Protein 5MKU (pdb70)

Radius of gyration: 16.94 Å; Cα contacts (8 Å, |Δi|>4): 276; chains: 2; bounding box: 38×42×40 Å

Organism: Homo sapiens (NCBI:txid9606)

Nearest PDB structures (foldseek):
  5mku-assembly1_A-2  TM=1.005E+00  e=7.231E-34  Homo sapiens
  6lb5-assembly1_A  TM=9.871E-01  e=5.204E-31  Homo sapiens
  5mj5-assembly1_A-2  TM=9.889E-01  e=7.590E-31  Homo sapiens
  5lyq-assembly1_A  TM=9.843E-01  e=4.672E-31  Homo sapiens
  6a60-assembly1_D  TM=9.874E-01  e=1.450E-30  Homo sapiens

InterPro domains:
  IPR000003 Retinoid X receptor/HNF4 [PR00545] (203-216)
  IPR000003 Retinoid X receptor/HNF4 [PR00545] (322-347)
  IPR000003 Retinoid X receptor/HNF4 [PR00545] (348-366)
  IPR000003 Retinoid X receptor/HNF4 [PR00545] (389-408)
  IPR000536 Nuclear hormone receptor, ligand-binding domain [PF00104] (265-441)
  IPR000536 Nuclear hormone receptor, ligand-binding domain [PS51843] (227-458)
  IPR000536 Nuclear hormone receptor, ligand-binding domain [SM00430] (270-429)
  IPR001628 Zinc finger, nuclear hormone receptor-type [PF00105] (134-202)
  IPR001628 Zinc finger, nuclear hormone receptor-type [PR00047] (135-151)
  IPR001628 Zinc finger, nuclear hormone receptor-type [PR00047] (151-166)
  IPR001628 Zinc finger, nuclear hormone receptor-type [PR00047] (184-192)
  IPR001628 Zinc finger, nuclear hormone receptor-type [PR00047] (192-200)
  IPR001628 Zinc finger, nuclear hormone receptor-type [PS00031] (135-161)
  IPR001628 Zinc finger, nuclear hormone receptor-type [PS51030] (132-207)
  IPR001628 Zinc finger, nuclear hormone receptor-type [SM00399] (132-203)
  IPR001723 Nuclear hormone receptor [PR00398] (196-206)
  IPR001723 Nuclear hormone receptor [PR00398] (271-292)
  IPR001723 Nuclear hormone receptor [PR00398] (292-308)
  IPR001723 Nuclear hormone receptor [PR00398] (360-375)
  IPR001723 Nuclear hormone receptor [PR00398] (417-434)

GO terms:
  GO:0004879 nuclear receptor activity (F, IDA)
  GO:0000785 chromatin (C, IDA)
  GO:0048384 retinoic acid receptor signaling pathway (P, IDA)
  GO:0045944 positive regulation of transcription by RNA polymerase II (P, IDA)
  GO:0044323 retinoic acid-responsive element binding (F, IDA)
  GO:1990837 sequence-specific double-stranded DNA binding (F, IDA)
  GO:0000977 RNA polymerase II transcription regulatory region sequence-specific DNA binding (F, IDA)
  GO:0000978 RNA polymerase II cis-regulatory region sequence-specific DNA binding (F, IDA)
  GO:0003700 DNA-binding transcription factor activity (F, IDA)
  GO:0042802 identical protein binding (F, IPI)
  GO:0005634 nucleus (C, IDA)
  GO:0005634 nucleus (C, EXP)
  GO:0005515 protein binding (F, IPI)
  GO:0019899 enzyme binding (F, IPI)
  GO:0004879 nuclear receptor activity (F, TAS)
  GO:0043565 sequence-specific DNA binding (F, IDA)
  GO:0000978 RNA polymerase II cis-regulatory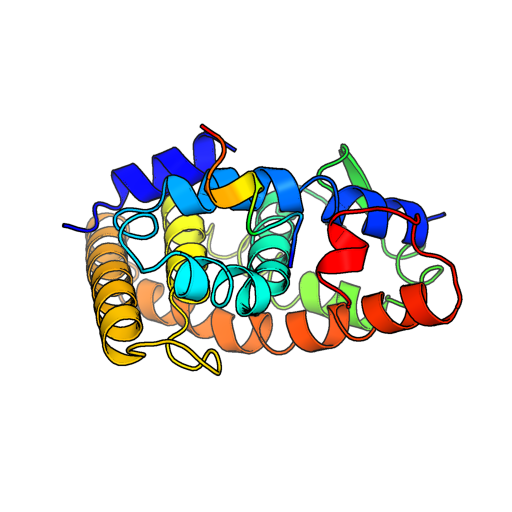 region sequence-specific DNA binding (F, TAS)
  GO:0003712 transcription coregulator activity (F, TAS)
  GO:0005654 nucleoplasm (C, TAS)
  GO:0005829 cytosol (C, TAS)

Secondary structure (DSSP, 8-state):
---HHHHHHHHHH--HHHHHHHHHHHHHHHHHHHHHTSTTGGGS-HHHHHHHHHHHHHHHHHHHHHHHGGGSSSSEE-TTS-EE-HHHHHHTT-HHHHHHIIIIIIHHHHHHT--HHHHHHHHHHHHS-TT-TT-S-HHHHHHHHHHHHHHHHHHHHHH-TT-TTHHHHHHTTHHHHHHHHHHHHHHHHHHHHHT-SPSSSHHHHHT-/-HHHHHHTT--

Foldseek 3Di:
DQALVLLLVLLVVFLVVQVVQVLLLVVLVSVLSSQVSGPCLVVFDPVQLVLLCLQQVLLLVLLVQLCVCLPPDQWTQGPVRDIGHQVSCVSLVNNVLSVLSVPLHNVVCNVVVPDSSLSSLVSLLSSLQLVRPPGPDSVVSVVVSVVSLVNVLVVCCVPPVVCNCVSVVSVVSVVSSVVSSVVVLVSVLVCVVVVVRDPPTPVVVSND/DPPVVVVVVPD

Sequence (219 aa):
DMPVERILEAELAVDPVTNICQAADKKQLFTLVEWAKRIPHFSSELPLDDQVIILLRAGWNELLIASSFSHRSIAVKDDGILLATGLHVHRNSSAHHSSAGVGAIFDRVLTTELVSSKMRRDMQMDKTELGCLRAIVLFNPDSKGLSNPAEVEALREKVYASLEAYCKHKYPEQPGRFAKLLLRLPALRSSSIGLKCLEEHLFFFKLIGDTPIDTFLMEMLLEHKILHHRLLQDS

Solvent-accessible surface area: 10554 Å² total; per-residue (Å²): 120,4,53,19,110,102,0,51,80,1,23,107,53,69,113,24,10,46,40,35,1,94,5,16,25,104,28,0,88,38,3,2,78,0,0,47,113,1,20,62,0,61,135,17,72,49,96,5,10,11,41,1,0,60,55,3,8,17,23,0,16,2,4,18,40,0,25,77,0,38,101,26,168,75,0,12,46,13,28,65,42,88,91,6,78,101,131,34,0,101,93,9,53,12,6,84,11,4,52,79,2,14,73,45,3,4,24,88,7,100,98,23,124,7,25,108,8,0,8,0,0,8,8,0,5,11,0,0,17,22,95,8,186,67,14,83,70,65,70,95,1,55,44,16,50,75,80,0,78,58,28,0,59,65,45,2,96,159,104,29,90,126,66,99,46,8,28,49,126,0,49,114,69,35,84,12,7,114,42,0,3,103,85,20,47,96,40,10,89,107,7,65,144,88,57,69,10,43,132,131,25,1,2,27,22,12,3,126,112,158,40,0,68,132,38,16,113,80,155

CATH classification: 1.10.565.10

B-factor: mean 17.53, std 11.07, range [4.75, 66.26]

Structure (mmCIF, N/CA/C/O backbone):
data_5MKU
#
_entry.id   5MKU
#
_cell.length_a   77.650
_cell.length_b   77.650
_cell.length_c   81.241
_cell.angle_alpha   90.000
_cell.angle_beta   90.000
_cell.angle_gamma   120.000
#
_symmetry.space_group_name_H-M   'P 32 2 1'
#
loop_
_entity.id
_entity.type
_entity.pdbx_description
1 polymer 'Retinoic acid receptor RXR-alpha'
2 polymer HIS-LYS-ILE-LEU-HIS-ARG-LEU-LEU-GLN-ASP-SER
3 non-polymer '(~{E})-3-[4-oxidanyl-3-(3-propan-2-ylphenyl)phenyl]prop-2-enoic acid'
4 water water
#
loop_
_atom_site.group_PDB
_atom_site.id
_atom_site.type_symbol
_atom_site.label_atom_id
_atom_site.label_alt_id
_atom_site.label_comp_id
_atom_site.label_asym_id
_atom_site.label_entity_id
_atom_site.label_seq_id
_atom_site.pdbx_PDB_ins_code
_atom_site.Cartn_x
_atom_site.Cartn_y
_atom_site.Cartn_z
_atom_site.occupancy
_atom_site.B_iso_or_equiv
_atom_site.auth_seq_id
_atom_site.auth_comp_id
_atom_site.auth_asym_id
_atom_site.auth_atom_id
_atom_site.pdbx_PDB_model_num
ATOM 1 N N . ASP A 1 1 ? 10.649 4.759 1.505 1.00 29.06 229 ASP A N 1
ATOM 2 C CA . ASP A 1 1 ? 10.493 3.366 2.035 1.00 29.93 229 ASP A CA 1
ATOM 3 C C . ASP A 1 1 ? 11.363 2.276 1.341 1.00 22.64 229 ASP A C 1
ATOM 4 O O . ASP A 1 1 ? 12.056 1.449 1.959 1.00 23.13 229 ASP A O 1
ATOM 9 N N . MET A 1 2 ? 11.312 2.288 0.033 1.00 16.21 230 MET A N 1
ATOM 10 C CA . MET A 1 2 ? 12.162 1.434 -0.794 1.00 13.45 230 MET A CA 1
ATOM 11 C C . MET A 1 2 ? 12.534 2.283 -1.996 1.00 13.12 230 MET A C 1
ATOM 12 O O . MET A 1 2 ? 11.991 2.111 -3.099 1.00 15.06 230 MET A O 1
ATOM 17 N N . PRO A 1 3 ? 13.407 3.276 -1.800 1.00 12.88 231 PRO A N 1
ATOM 18 C CA . PRO A 1 3 ? 13.688 4.244 -2.872 1.00 14.97 231 PRO A CA 1
ATOM 19 C C . PRO A 1 3 ? 14.578 3.644 -3.945 1.00 14.20 231 PRO A C 1
ATOM 20 O O . PRO A 1 3 ? 15.625 3.054 -3.653 1.00 13.44 231 PRO A O 1
ATOM 24 N N . VAL A 1 4 ? 14.189 3.862 -5.209 1.00 14.48 232 VAL A N 1
ATOM 25 C CA . VAL A 1 4 ? 14.960 3.272 -6.286 1.00 14.57 232 VAL A CA 1
ATOM 26 C C . VAL A 1 4 ? 16.320 3.908 -6.363 1.00 15.68 232 VAL A C 1
ATOM 27 O O . VAL A 1 4 ? 17.262 3.265 -6.857 1.00 16.91 232 VAL A O 1
ATOM 31 N N . GLU A 1 5 ? 16.465 5.146 -5.863 1.00 15.96 233 GLU A N 1
ATOM 32 C CA . GLU A 1 5 ? 17.783 5.765 -5.882 1.00 18.41 233 GLU A CA 1
ATOM 33 C C . GLU A 1 5 ? 18.770 4.964 -5.049 1.00 17.43 233 GLU A C 1
ATOM 34 O O . GLU A 1 5 ? 19.969 4.916 -5.365 1.00 17.15 233 GLU A O 1
ATOM 40 N N . ARG A 1 6 ? 18.293 4.388 -3.935 1.00 13.19 234 ARG A N 1
ATOM 41 C CA . ARG A 1 6 ? 19.177 3.603 -3.075 1.00 16.80 234 ARG A CA 1
ATOM 42 C C . ARG A 1 6 ? 19.559 2.286 -3.754 1.00 15.06 234 ARG A C 1
ATOM 43 O O . ARG A 1 6 ? 20.699 1.810 -3.627 1.00 12.88 234 ARG A O 1
ATOM 51 N N . ILE A 1 7 ? 18.629 1.725 -4.525 1.00 13.00 235 ILE A N 1
ATOM 52 C CA . ILE A 1 7 ? 18.895 0.482 -5.242 1.00 12.77 235 ILE A CA 1
ATOM 53 C C . ILE A 1 7 ? 19.871 0.746 -6.379 1.00 13.66 235 ILE A C 1
ATOM 54 O O . ILE A 1 7 ? 20.812 -0.039 -6.612 1.00 12.84 235 ILE A O 1
ATOM 59 N N . LEU A 1 8 ? 19.696 1.881 -7.065 1.00 12.72 236 LEU A N 1
ATOM 60 C CA . LEU A 1 8 ? 20.68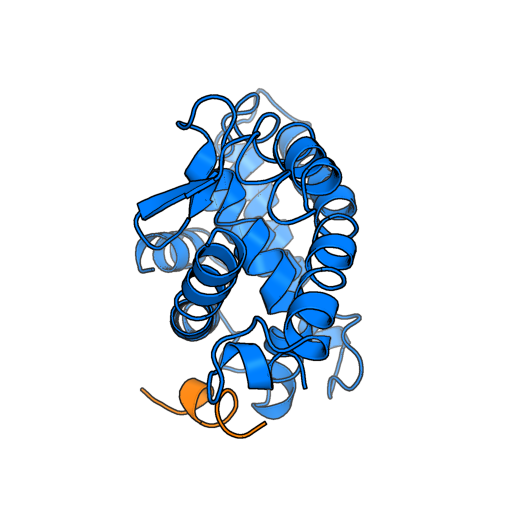9 2.289 -8.056 1.00 13.55 236 LEU A CA 1
ATOM 61 C C . LEU A 1 8 ? 22.053 2.487 -7.398 1.00 14.48 236 LEU A C 1
ATOM 62 O O . LEU A 1 8 ? 23.061 1.985 -7.890 1.00 16.90 236 LEU A O 1
ATOM 67 N N . GLU A 1 9 ? 22.111 3.182 -6.260 1.00 14.29 237 GLU A N 1
ATOM 68 C CA . GLU A 1 9 ? 23.426 3.387 -5.624 1.00 17.68 237 GLU A CA 1
ATOM 69 C C . GLU A 1 9 ? 24.111 2.059 -5.334 1.00 15.92 237 GLU A C 1
ATOM 70 O O . GLU A 1 9 ? 25.355 1.954 -5.412 1.00 17.10 237 GLU A O 1
ATOM 76 N N . ALA A 1 10 ? 23.315 1.052 -4.925 1.00 14.91 238 ALA A N 1
ATOM 77 C CA . ALA A 1 10 ? 23.858 -0.255 -4.611 1.00 15.49 238 ALA A CA 1
ATOM 78 C C . ALA A 1 10 ? 24.471 -0.879 -5.856 1.00 15.10 238 ALA A C 1
ATOM 79 O O . ALA A 1 10 ? 25.599 -1.403 -5.816 1.00 16.53 238 ALA A O 1
ATOM 81 N N . GLU A 1 11 ? 23.768 -0.777 -6.989 1.00 12.75 239 GLU A N 1
ATOM 82 C CA . GLU A 1 11 ? 24.349 -1.234 -8.253 1.00 16.23 239 GLU A CA 1
ATOM 83 C C . GLU A 1 11 ? 25.650 -0.507 -8.555 1.00 19.71 239 GLU A C 1
ATO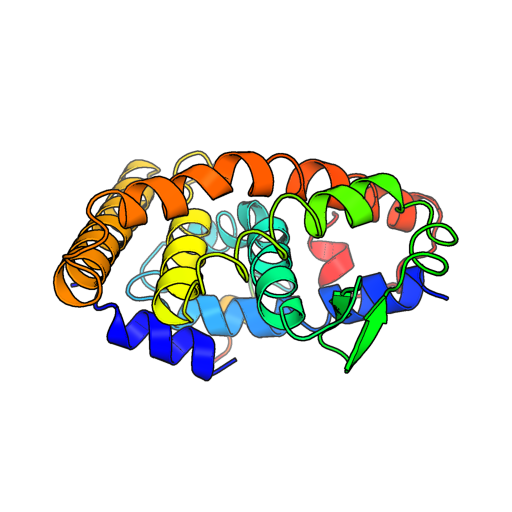M 84 O O . GLU A 1 11 ? 26.672 -1.137 -8.827 1.00 20.30 239 GLU A O 1
ATOM 90 N N . LEU A 1 12 ? 25.641 0.830 -8.499 1.00 19.90 240 LEU A N 1
ATOM 91 C CA . LEU A 1 12 ? 26.823 1.566 -8.916 1.00 21.12 240 LEU A CA 1
ATOM 92 C C . LEU A 1 12 ? 27.983 1.325 -7.959 1.00 25.65 240 LEU A C 1
ATOM 93 O O . LEU A 1 12 ? 29.148 1.366 -8.379 1.00 28.09 240 LEU A O 1
ATOM 98 N N . ALA A 1 13 ? 27.680 1.055 -6.681 1.00 23.65 241 ALA A N 1
ATOM 99 C CA . ALA A 1 13 ? 28.721 0.864 -5.679 1.00 28.47 241 ALA A CA 1
ATOM 100 C C . ALA A 1 13 ? 29.549 -0.373 -5.961 1.00 29.66 241 ALA A C 1
ATOM 101 O O . ALA A 1 13 ? 30.729 -0.409 -5.602 1.00 32.86 241 ALA A O 1
ATOM 103 N N . VAL A 1 14 ? 28.954 -1.396 -6.569 1.00 27.41 242 VAL A N 1
ATOM 104 C CA . VAL A 1 14 ? 29.650 -2.651 -6.780 1.00 29.77 242 VAL A CA 1
ATOM 105 C C . VAL A 1 14 ? 29.924 -2.883 -8.268 1.00 33.49 242 VAL A C 1
ATOM 106 O O . VAL A 1 14 ? 30.547 -3.889 -8.595 1.00 36.12 242 VAL A O 1
ATOM 110 N N . ASP A 1 35 ? 41.668 -22.197 -18.790 1.00 38.27 263 ASP A N 1
ATOM 111 C CA . ASP A 1 35 ? 40.515 -23.064 -19.012 1.00 37.20 263 ASP A CA 1
ATOM 112 C C . ASP A 1 35 ? 39.274 -22.257 -18.789 1.00 33.48 263 ASP A C 1
ATOM 113 O O . ASP A 1 35 ? 39.184 -21.510 -17.814 1.00 27.07 263 ASP A O 1
ATOM 118 N N . PRO A 1 36 ? 38.296 -22.360 -19.691 1.00 24.11 264 PRO A N 1
ATOM 119 C CA . PRO A 1 36 ? 37.070 -21.578 -19.472 1.00 18.25 264 PRO A CA 1
ATOM 120 C C . PRO A 1 36 ? 36.340 -21.967 -18.202 1.00 16.33 264 PRO A C 1
ATOM 121 O O . PRO A 1 36 ? 35.691 -21.103 -17.586 1.00 16.48 264 PRO A O 1
ATOM 125 N N . VAL A 1 37 ? 36.439 -23.218 -17.729 1.00 16.57 265 VAL A N 1
ATOM 126 C CA . VAL A 1 37 ? 35.658 -23.429 -16.513 1.00 18.88 265 VAL A CA 1
ATOM 127 C C . VAL A 1 37 ? 36.380 -22.840 -15.305 1.00 16.89 265 VAL A C 1
ATOM 128 O O . VAL A 1 37 ? 35.738 -22.268 -14.423 1.00 15.91 265 VAL A O 1
ATOM 132 N N . THR A 1 38 ? 37.713 -22.865 -15.280 1.00 17.36 266 THR A N 1
ATOM 133 C CA . THR A 1 38 ? 38.402 -22.089 -14.262 1.00 17.97 266 THR A CA 1
ATOM 134 C C . THR A 1 38 ? 37.986 -20.621 -14.308 1.00 18.33 266 THR A C 1
ATOM 135 O O . THR A 1 38 ? 37.766 -20.002 -13.256 1.00 18.17 266 THR A O 1
ATOM 139 N N . ASN A 1 39 ? 37.937 -20.021 -15.508 1.00 18.05 267 ASN A N 1
ATOM 140 C CA . ASN A 1 39 ? 37.589 -18.594 -15.575 1.00 15.92 267 ASN A CA 1
ATOM 141 C C . ASN A 1 39 ? 36.172 -18.347 -15.060 1.00 14.69 267 ASN A C 1
ATOM 142 O O . ASN A 1 39 ? 35.912 -17.332 -14.409 1.00 15.95 267 ASN A O 1
ATOM 147 N N . ILE A 1 40 ? 35.230 -19.231 -15.421 1.00 16.51 268 ILE A N 1
ATOM 148 C CA . ILE A 1 40 ? 33.847 -19.062 -14.977 1.00 15.16 268 ILE A CA 1
ATOM 149 C C . ILE A 1 40 ? 33.782 -19.161 -13.455 1.00 13.26 268 ILE A C 1
ATOM 150 O O . ILE A 1 40 ? 33.126 -18.351 -12.788 1.00 12.77 268 ILE A O 1
ATOM 155 N N . CYS A 1 41 ? 34.461 -20.173 -12.888 1.00 12.58 269 CYS A N 1
ATOM 156 C CA . CYS A 1 41 ? 34.424 -20.348 -11.431 1.00 13.03 269 CYS A CA 1
ATOM 157 C C . CYS A 1 41 ? 35.129 -19.208 -10.695 1.00 14.36 269 CYS A C 1
ATOM 158 O O . CYS A 1 41 ? 34.673 -18.786 -9.626 1.00 14.45 269 CYS A O 1
ATOM 161 N N . GLN A 1 42 ? 36.251 -18.716 -11.222 1.00 14.73 270 GLN A N 1
ATOM 162 C CA . GLN A 1 42 ? 36.949 -17.614 -10.546 1.00 16.44 270 GLN A CA 1
ATOM 163 C C . GLN A 1 42 ? 36.131 -16.326 -10.568 1.00 16.78 270 GLN A C 1
ATOM 164 O O . GLN A 1 42 ? 36.138 -15.542 -9.597 1.00 13.88 270 GLN A O 1
ATOM 170 N N . ALA A 1 43 ? 35.437 -16.082 -11.686 1.00 14.02 271 ALA A N 1
ATOM 171 C CA . ALA A 1 43 ? 34.563 -14.918 -11.820 1.00 13.26 271 ALA A CA 1
ATOM 172 C C . ALA A 1 43 ? 33.379 -15.007 -10.867 1.00 12.19 271 ALA A C 1
ATOM 173 O O . ALA A 1 43 ? 33.022 -14.021 -10.204 1.00 13.31 271 ALA A O 1
ATOM 175 N N . ALA A 1 44 ? 32.723 -16.165 -10.813 1.00 11.47 272 ALA A N 1
ATOM 176 C CA . ALA A 1 44 ? 31.597 -16.291 -9.890 1.00 12.81 272 ALA A CA 1
ATOM 177 C C . ALA A 1 44 ? 32.053 -16.087 -8.442 1.00 13.76 272 ALA A C 1
ATOM 178 O O . ALA A 1 44 ? 31.362 -15.421 -7.649 1.00 13.81 272 ALA A O 1
ATOM 180 N N . ASP A 1 45 ? 33.188 -16.673 -8.071 1.00 13.13 273 ASP A N 1
ATOM 181 C CA . ASP A 1 45 ? 33.689 -16.540 -6.694 1.00 12.69 273 ASP A CA 1
ATOM 182 C C . ASP A 1 45 ? 33.987 -15.081 -6.378 1.00 12.80 273 ASP A C 1
ATOM 183 O O . ASP A 1 45 ? 33.578 -14.560 -5.321 1.00 12.32 273 ASP A O 1
ATOM 188 N N A LYS A 1 46 ? 34.692 -14.388 -7.289 0.60 13.01 274 LYS A N 1
ATOM 189 N N B LYS A 1 46 ? 34.685 -14.392 -7.290 0.40 13.00 274 LYS A N 1
ATOM 190 C CA A LYS A 1 46 ? 34.946 -12.954 -7.109 0.60 14.94 274 LYS A CA 1
ATOM 191 C CA B LYS A 1 46 ? 34.954 -12.964 -7.116 0.40 15.02 274 LYS A CA 1
ATOM 192 C C A LYS A 1 46 ? 33.659 -12.201 -6.809 0.60 14.48 274 LYS A C 1
ATOM 193 C C B LYS A 1 46 ? 33.671 -12.194 -6.825 0.40 14.53 274 LYS A C 1
ATOM 194 O O A LYS A 1 46 ? 33.587 -11.391 -5.874 0.60 13.39 274 LYS A O 1
ATOM 195 O O B LYS A 1 46 ? 33.606 -11.385 -5.890 0.40 14.98 274 LYS A O 1
ATOM 206 N N . GLN A 1 47 ? 32.633 -12.426 -7.639 1.00 13.82 275 GLN A N 1
ATOM 207 C CA . GLN A 1 47 ? 31.398 -11.668 -7.494 1.00 11.65 275 GLN A CA 1
ATOM 208 C C . GLN A 1 47 ? 30.573 -12.075 -6.276 1.00 15.52 275 GLN A C 1
ATOM 209 O O . GLN A 1 47 ? 29.743 -11.275 -5.816 1.00 13.51 275 GLN A O 1
ATOM 215 N N . LEU A 1 48 ? 30.781 -13.275 -5.717 1.00 10.72 276 LEU A N 1
ATOM 216 C CA . LEU A 1 48 ? 30.049 -13.599 -4.480 1.00 10.32 276 LEU A CA 1
ATOM 217 C C . LEU A 1 48 ? 30.409 -12.638 -3.355 1.00 13.28 276 LEU A C 1
ATOM 218 O O . LEU A 1 48 ? 29.546 -12.247 -2.563 1.00 12.19 276 LEU A O 1
ATOM 223 N N . PHE A 1 49 ? 31.696 -12.293 -3.215 1.00 14.13 277 PHE A N 1
ATOM 224 C CA . PHE A 1 49 ? 32.053 -11.380 -2.129 1.00 14.16 277 PHE A CA 1
ATOM 225 C C . PHE A 1 49 ? 31.377 -10.040 -2.320 1.00 14.33 277 PHE A C 1
ATOM 226 O O . PHE A 1 49 ? 30.888 -9.421 -1.359 1.00 13.73 277 PHE A O 1
ATOM 234 N N . THR A 1 50 ? 31.375 -9.571 -3.558 1.00 13.73 278 THR A N 1
ATOM 235 C CA . THR A 1 50 ? 30.780 -8.290 -3.933 1.00 17.34 278 THR A CA 1
ATOM 236 C C . THR A 1 50 ? 29.275 -8.323 -3.728 1.00 15.08 278 THR A C 1
ATOM 237 O O . THR A 1 50 ? 28.647 -7.326 -3.320 1.00 14.58 278 THR A O 1
ATOM 241 N N . LEU A 1 51 ? 28.687 -9.471 -3.970 1.00 12.38 279 LEU A N 1
ATOM 242 C CA . LEU A 1 51 ? 27.230 -9.572 -3.862 1.00 11.21 279 LEU A CA 1
ATOM 243 C C . LEU A 1 51 ? 26.761 -9.363 -2.419 1.00 12.23 279 LEU A C 1
ATOM 244 O O . LEU A 1 51 ? 25.681 -8.798 -2.175 1.00 12.25 279 LEU A O 1
ATOM 249 N N . VAL A 1 52 ? 27.528 -9.849 -1.450 1.00 11.61 280 VAL A N 1
ATOM 250 C CA . VAL A 1 52 ? 27.141 -9.625 -0.057 1.00 11.24 280 VAL A CA 1
ATOM 251 C C . VAL A 1 52 ? 27.110 -8.135 0.250 1.00 13.55 280 VAL A C 1
ATOM 252 O O . VAL A 1 52 ? 26.180 -7.648 0.916 1.00 12.67 280 VAL A O 1
ATOM 256 N N . GLU A 1 53 ? 28.126 -7.383 -0.224 1.00 14.41 281 GLU A N 1
ATOM 257 C CA . GLU A 1 53 ? 28.143 -5.936 0.004 1.00 19.82 281 GLU A CA 1
ATOM 258 C C . GLU A 1 53 ? 26.977 -5.258 -0.715 1.00 15.49 281 GLU A C 1
ATOM 259 O O . GLU A 1 53 ? 26.386 -4.308 -0.199 1.00 14.55 281 GLU A O 1
ATOM 265 N N . TRP A 1 54 ? 26.662 -5.718 -1.922 1.00 12.47 282 TRP A N 1
ATOM 266 C CA . TRP A 1 54 ? 25.478 -5.215 -2.634 1.00 11.99 282 TRP A CA 1
ATOM 267 C C . TRP A 1 54 ? 24.206 -5.414 -1.824 1.00 11.40 282 TRP A C 1
ATOM 268 O O . TRP A 1 54 ? 23.404 -4.480 -1.652 1.00 11.67 282 TRP A O 1
ATOM 279 N N . ALA A 1 55 ? 23.990 -6.639 -1.318 1.00 10.71 283 ALA A N 1
ATOM 280 C CA . ALA A 1 55 ? 22.759 -6.930 -0.577 1.00 12.83 283 ALA A CA 1
ATOM 281 C C . ALA A 1 55 ? 22.617 -6.061 0.659 1.00 11.37 283 ALA A C 1
ATOM 282 O O . ALA A 1 55 ? 21.515 -5.583 0.973 1.00 11.03 283 ALA A O 1
ATOM 284 N N . LYS A 1 56 ? 23.722 -5.824 1.376 1.00 11.97 284 LYS A N 1
ATOM 285 C CA . LYS A 1 56 ? 23.646 -4.941 2.549 1.00 12.99 284 LYS A CA 1
ATOM 286 C C . LYS A 1 56 ? 23.225 -3.518 2.202 1.00 14.35 284 LYS A C 1
ATOM 287 O O . LYS A 1 56 ? 22.793 -2.759 3.098 1.00 14.31 284 LYS A O 1
ATOM 293 N N . ARG A 1 57 ? 23.431 -3.099 0.964 1.00 13.43 285 ARG A N 1
ATOM 294 C CA . ARG A 1 57 ? 23.044 -1.766 0.550 1.00 14.09 285 ARG A CA 1
ATOM 295 C C . ARG A 1 57 ? 21.613 -1.688 0.035 1.00 13.87 285 ARG A C 1
ATOM 296 O O . ARG A 1 57 ? 21.140 -0.574 -0.264 1.00 16.28 285 ARG A O 1
ATOM 304 N N . ILE A 1 58 ? 20.914 -2.807 -0.059 1.00 12.35 286 ILE A N 1
ATOM 305 C CA . ILE A 1 58 ? 19.504 -2.778 -0.441 1.00 11.64 286 ILE A CA 1
ATOM 306 C C . ILE A 1 58 ? 18.681 -2.452 0.802 1.00 11.99 286 ILE A C 1
ATOM 307 O O . ILE A 1 58 ? 18.816 -3.136 1.835 1.00 11.95 286 ILE A O 1
ATOM 312 N N . PRO A 1 59 ? 17.837 -1.436 0.734 1.00 12.46 287 PRO A N 1
ATOM 313 C CA . PRO A 1 59 ? 17.073 -1.017 1.919 1.00 15.15 287 PRO A CA 1
ATOM 314 C C . PRO A 1 59 ? 16.400 -2.190 2.622 1.00 14.97 287 PRO A C 1
ATOM 315 O O . PRO A 1 59 ? 15.695 -2.995 1.993 1.00 12.32 287 PRO A O 1
ATOM 319 N N . HIS A 1 60 ? 16.658 -2.302 3.933 1.00 12.90 288 HIS A N 1
ATOM 320 C CA . HIS A 1 60 ? 15.972 -3.167 4.889 1.00 15.16 288 HIS A CA 1
ATOM 321 C C . HIS A 1 60 ? 16.503 -4.576 4.845 1.00 14.34 288 HIS A C 1
ATOM 322 O O . HIS A 1 60 ? 16.168 -5.367 5.725 1.00 15.02 288 HIS A O 1
ATOM 329 N N . PHE A 1 61 ? 17.335 -4.930 3.872 1.00 11.48 289 PHE A N 1
ATOM 330 C CA . PHE A 1 61 ? 17.863 -6.295 3.861 1.00 12.09 289 PHE A CA 1
ATOM 331 C C . PHE A 1 61 ? 18.610 -6.588 5.168 1.00 12.71 289 PHE A C 1
ATOM 332 O O . PHE A 1 61 ? 18.406 -7.637 5.805 1.00 12.97 289 PHE A O 1
ATOM 340 N N A SER A 1 62 ? 19.493 -5.673 5.572 0.70 13.23 290 SER A N 1
ATOM 341 N N B SER A 1 62 ? 19.504 -5.684 5.571 0.30 13.33 290 SER A N 1
ATOM 342 C CA A SER A 1 62 ? 20.294 -5.908 6.768 0.70 14.10 290 SER A CA 1
ATOM 343 C CA B SER A 1 62 ? 20.297 -5.934 6.768 0.30 14.41 290 SER A CA 1
ATOM 344 C C A SER A 1 62 ? 19.472 -5.873 8.047 0.70 16.21 290 SER A C 1
ATOM 345 C C B SER A 1 62 ? 19.468 -5.895 8.045 0.30 15.83 290 SER A C 1
ATOM 346 O O A SER A 1 62 ? 20.013 -6.207 9.112 0.70 16.82 290 SER A O 1
ATOM 347 O O B SER A 1 62 ? 19.997 -6.237 9.111 0.30 16.78 290 SER A O 1
ATOM 352 N N . GLU A 1 63 ? 18.200 -5.485 7.969 1.00 15.12 291 GLU A N 1
ATOM 353 C CA . GLU A 1 63 ? 17.311 -5.522 9.126 1.00 18.70 291 GLU A CA 1
ATOM 354 C C . GLU A 1 63 ? 16.625 -6.872 9.330 1.00 17.52 291 GLU A C 1
ATOM 355 O O . GLU A 1 63 ? 16.039 -7.093 10.400 1.00 17.82 291 GLU A O 1
ATOM 361 N N . LEU A 1 64 ? 16.642 -7.745 8.323 1.00 15.31 292 LEU A N 1
ATOM 362 C CA . LEU A 1 64 ? 16.137 -9.100 8.480 1.00 12.70 292 LEU A CA 1
ATOM 363 C C . LEU A 1 64 ? 16.998 -9.851 9.460 1.00 13.47 292 LEU A C 1
ATOM 364 O O . LEU A 1 64 ? 18.171 -9.515 9.659 1.00 13.96 292 LEU A O 1
ATOM 369 N N . PRO A 1 65 ? 16.435 -10.878 10.084 1.00 13.85 293 PRO A N 1
ATOM 370 C CA . PRO A 1 65 ? 17.244 -11.763 10.930 1.00 16.23 293 PRO A CA 1
ATOM 371 C C . PRO A 1 65 ? 18.454 -12.268 10.146 1.00 13.94 293 PRO A C 1
ATOM 372 O O . PRO A 1 65 ? 18.355 -12.585 8.975 1.00 12.83 293 PRO A O 1
ATOM 376 N N . LEU A 1 66 ? 19.607 -12.352 10.809 1.00 13.69 294 LEU A N 1
ATOM 377 C CA . LEU A 1 66 ? 20.810 -12.792 10.093 1.00 13.37 294 LEU A CA 1
ATOM 378 C C . LEU A 1 66 ? 20.603 -14.134 9.394 1.00 12.85 294 LEU A C 1
ATOM 379 O O . LEU A 1 66 ? 21.066 -14.339 8.269 1.00 12.08 294 LEU A O 1
ATOM 384 N N . ASP A 1 67 ? 19.952 -15.089 10.069 1.00 13.38 295 ASP A N 1
ATOM 385 C CA . ASP A 1 67 ? 19.788 -16.401 9.441 1.00 13.03 295 ASP A CA 1
ATOM 386 C C . ASP A 1 67 ? 18.920 -16.283 8.186 1.00 11.85 295 ASP A C 1
ATOM 387 O O . ASP A 1 67 ? 19.060 -17.083 7.257 1.00 12.43 295 ASP A O 1
ATOM 392 N N . ASP A 1 68 ? 17.991 -15.327 8.162 1.00 11.54 296 ASP A N 1
ATOM 393 C CA . ASP A 1 68 ? 17.214 -15.120 6.928 1.00 10.50 296 ASP A CA 1
ATOM 394 C C . ASP A 1 68 ? 18.045 -14.446 5.831 1.00 9.77 296 ASP A C 1
ATOM 395 O O . ASP A 1 68 ? 17.856 -14.737 4.646 1.00 9.02 296 ASP A O 1
ATOM 400 N N . GLN A 1 69 ? 18.934 -13.515 6.193 1.00 10.06 297 GLN A N 1
ATOM 401 C CA . GLN A 1 69 ? 19.849 -12.989 5.176 1.00 11.70 297 GLN A CA 1
ATOM 402 C C . GLN A 1 69 ? 20.667 -14.108 4.545 1.00 11.22 297 GLN A C 1
ATOM 403 O O . GLN A 1 69 ? 20.934 -14.085 3.330 1.00 8.90 297 GLN A O 1
ATOM 409 N N . VAL A 1 70 ? 21.151 -15.038 5.378 1.00 10.12 298 VAL A N 1
ATOM 410 C CA . VAL A 1 70 ? 21.904 -16.177 4.842 1.00 11.32 298 VAL A CA 1
ATOM 411 C C . VAL A 1 70 ? 21.030 -16.965 3.874 1.00 10.78 298 VAL A C 1
ATOM 412 O O . VAL A 1 70 ? 21.452 -17.316 2.760 1.00 9.48 298 VAL A O 1
ATOM 416 N N A ILE A 1 71 ? 19.783 -17.227 4.272 0.80 9.48 299 ILE A N 1
ATOM 417 N N B ILE A 1 71 ? 19.787 -17.235 4.277 0.20 11.64 299 ILE A N 1
ATOM 418 C CA A ILE A 1 71 ? 18.900 -18.041 3.430 0.80 9.02 299 ILE A CA 1
ATOM 419 C CA B ILE A 1 71 ? 18.887 -18.027 3.442 0.20 10.72 299 ILE A CA 1
ATOM 420 C C A ILE A 1 71 ? 18.654 -17.355 2.097 0.80 9.79 299 ILE A C 1
ATOM 421 C C B ILE A 1 71 ? 18.663 -17.347 2.102 0.20 9.49 299 ILE A C 1
ATOM 422 O O A ILE A 1 71 ? 18.687 -17.999 1.030 0.80 8.12 299 ILE A O 1
ATOM 423 O O B ILE A 1 71 ? 18.727 -17.983 1.040 0.20 8.48 299 ILE A O 1
ATOM 432 N N . LEU A 1 72 ? 18.382 -16.043 2.128 1.00 9.11 300 LEU A N 1
ATOM 433 C CA . LEU A 1 72 ? 18.079 -15.348 0.875 1.00 7.50 300 LEU A CA 1
ATOM 434 C C . LEU A 1 72 ? 19.283 -15.354 -0.063 1.00 9.30 300 LEU A C 1
ATOM 435 O O . LEU A 1 72 ? 19.128 -15.533 -1.276 1.00 8.84 300 LEU A O 1
ATOM 440 N N . LEU A 1 73 ? 20.474 -15.138 0.467 1.00 11.22 301 LEU A N 1
ATOM 441 C CA . LEU A 1 73 ? 21.619 -15.062 -0.430 1.00 10.03 301 LEU A CA 1
ATOM 442 C C . LEU A 1 73 ? 21.979 -16.450 -0.944 1.00 9.60 301 LEU A C 1
ATOM 443 O O . LEU A 1 73 ? 22.425 -16.600 -2.075 1.00 10.14 301 LEU A O 1
ATOM 448 N N . ARG A 1 74 ? 21.832 -17.478 -0.109 1.00 7.74 302 ARG A N 1
ATOM 449 C CA . ARG A 1 74 ? 22.070 -18.822 -0.632 1.00 10.45 302 ARG A CA 1
ATOM 450 C C . ARG A 1 74 ? 21.039 -19.191 -1.706 1.00 11.38 302 ARG A C 1
ATOM 451 O O . ARG A 1 74 ? 21.369 -19.899 -2.674 1.00 11.31 302 ARG A O 1
ATOM 459 N N . ALA A 1 75 ? 19.804 -18.734 -1.560 1.00 12.02 303 ALA A N 1
ATOM 460 C CA . ALA A 1 75 ? 18.764 -19.083 -2.534 1.00 11.43 303 ALA A CA 1
ATOM 461 C C . ALA A 1 75 ? 18.940 -18.303 -3.816 1.00 10.24 303 ALA A C 1
ATOM 462 O O . ALA A 1 75 ? 18.569 -18.808 -4.889 1.00 10.74 303 ALA A O 1
ATOM 464 N N . GLY A 1 76 ? 19.485 -17.088 -3.727 1.00 8.49 304 GLY A N 1
ATOM 465 C CA . GLY A 1 76 ? 19.376 -16.181 -4.870 1.00 7.90 304 GLY A CA 1
ATOM 466 C C . GLY A 1 76 ? 20.704 -15.855 -5.547 1.00 8.71 304 GLY A C 1
ATOM 467 O O . GLY A 1 76 ? 20.663 -15.304 -6.656 1.00 8.47 304 GLY A O 1
ATOM 468 N N . TRP A 1 77 ? 21.863 -16.181 -4.938 1.00 6.12 305 TRP A N 1
ATOM 469 C CA . TRP A 1 77 ? 23.129 -15.646 -5.464 1.00 6.30 305 TRP A CA 1
ATOM 470 C C . TRP A 1 77 ? 23.270 -15.937 -6.964 1.00 8.20 305 TRP A C 1
ATOM 471 O O . TRP A 1 77 ? 23.773 -15.101 -7.725 1.00 8.20 305 TRP A O 1
ATOM 482 N N . ASN A 1 78 ? 22.934 -17.153 -7.380 1.00 7.59 306 ASN A N 1
ATOM 483 C CA . ASN A 1 78 ? 23.269 -17.534 -8.747 1.00 7.21 306 ASN A CA 1
ATOM 484 C C . ASN A 1 78 ? 22.461 -16.702 -9.758 1.00 7.05 306 ASN A C 1
ATOM 485 O O . ASN A 1 78 ? 23.026 -16.135 -10.690 1.00 7.11 306 ASN A O 1
ATOM 490 N N . GLU A 1 79 ? 21.152 -16.589 -9.563 1.00 5.62 307 GLU A N 1
ATOM 491 C CA . GLU A 1 79 ? 20.332 -15.699 -10.413 1.00 7.29 307 GLU A CA 1
ATOM 492 C C . GLU A 1 79 ? 20.799 -14.254 -10.332 1.00 6.63 307 GLU A C 1
ATOM 493 O O . GLU A 1 79 ? 20.837 -13.550 -11.351 1.00 7.11 307 GLU A O 1
ATOM 499 N N . LEU A 1 80 ? 21.135 -13.777 -9.112 1.00 7.46 308 LEU A N 1
ATOM 500 C CA . LEU A 1 80 ? 21.627 -12.407 -8.987 1.00 8.63 308 LEU A CA 1
ATOM 501 C C . LEU A 1 80 ? 22.904 -12.186 -9.808 1.00 8.81 308 LEU A C 1
ATOM 502 O O . LEU A 1 80 ? 23.057 -11.144 -10.463 1.00 8.45 308 LEU A O 1
ATOM 507 N N . LEU A 1 81 ? 23.824 -13.143 -9.788 1.00 6.56 309 LEU A N 1
ATOM 508 C CA . LEU A 1 81 ? 25.052 -12.958 -10.583 1.00 7.61 309 LEU A CA 1
ATOM 509 C C . LEU A 1 81 ? 24.778 -13.046 -12.080 1.00 8.45 309 LEU A C 1
ATOM 510 O O . LEU A 1 81 ? 25.425 -12.345 -12.885 1.00 7.75 309 LEU A O 1
ATOM 515 N N . ILE A 1 82 ? 23.876 -13.939 -12.472 1.00 8.78 310 ILE A N 1
ATOM 516 C CA . ILE A 1 82 ? 23.580 -14.110 -13.895 1.00 7.16 310 ILE A CA 1
ATOM 517 C C . ILE A 1 82 ? 22.924 -12.860 -14.438 1.00 6.68 310 ILE A C 1
ATOM 518 O O . ILE A 1 82 ? 23.225 -12.409 -15.543 1.00 7.37 310 ILE A O 1
ATOM 523 N N . ALA A 1 83 ? 21.989 -12.288 -13.683 1.00 7.16 311 ALA A N 1
ATOM 524 C CA . ALA A 1 83 ? 21.389 -11.037 -14.128 1.00 9.41 311 ALA A CA 1
ATOM 525 C C . ALA A 1 83 ? 22.469 -9.968 -14.348 1.00 8.49 311 ALA A C 1
ATOM 526 O O . ALA A 1 83 ? 22.447 -9.232 -15.344 1.00 7.69 311 ALA A O 1
ATOM 528 N N A SER A 1 84 ? 23.410 -9.854 -13.405 0.68 8.72 312 SER A N 1
ATOM 529 N N B SER A 1 84 ? 23.406 -9.870 -13.405 0.32 8.68 312 SER A N 1
ATOM 530 C CA A SER A 1 84 ? 24.457 -8.838 -13.504 0.68 8.78 312 SER A CA 1
ATOM 531 C CA B SER A 1 84 ? 24.462 -8.873 -13.493 0.32 8.95 312 SER A CA 1
ATOM 532 C C A SER A 1 84 ? 25.413 -9.093 -14.669 0.68 9.14 312 SER A C 1
ATOM 533 C C B SER A 1 84 ? 25.353 -9.111 -14.706 0.32 9.28 312 SER A C 1
ATOM 534 O O A SER A 1 84 ? 25.794 -8.155 -15.368 0.68 10.03 312 SER A O 1
ATOM 535 O O B SER A 1 84 ? 25.595 -8.191 -15.491 0.32 10.04 312 SER A O 1
ATOM 540 N N . PHE A 1 85 ? 25.876 -10.334 -14.878 1.00 7.79 313 PHE A N 1
ATOM 541 C CA . PHE A 1 85 ? 26.791 -10.496 -16.020 1.00 8.46 313 PHE A CA 1
ATOM 542 C C . PHE A 1 85 ? 26.039 -10.380 -17.331 1.00 10.23 313 PHE A C 1
ATOM 543 O O . PHE A 1 85 ? 26.640 -10.010 -18.348 1.00 9.33 313 PHE A O 1
ATOM 551 N N . SER A 1 86 ? 24.739 -10.693 -17.339 1.00 9.55 314 SER A N 1
ATOM 552 C CA . SER A 1 86 ? 23.995 -10.535 -18.594 1.00 9.06 314 SER A CA 1
ATOM 553 C C . SER A 1 86 ? 23.906 -9.060 -18.981 1.00 9.11 314 SER A C 1
ATOM 554 O O . SER A 1 86 ? 24.100 -8.692 -20.147 1.00 9.48 314 SER A O 1
ATOM 557 N N . HIS A 1 87 ? 23.575 -8.208 -18.008 1.00 8.81 315 HIS A N 1
ATOM 558 C CA . HIS A 1 87 ? 23.437 -6.778 -18.309 1.00 11.05 315 HIS A CA 1
ATOM 559 C C . HIS A 1 87 ? 24.789 -6.175 -18.677 1.00 10.26 315 HIS A C 1
ATOM 560 O O . HIS A 1 87 ? 24.881 -5.301 -19.566 1.00 10.81 315 HIS A O 1
ATOM 567 N N . ARG A 1 88 ? 25.859 -6.654 -18.007 1.00 9.57 316 ARG A N 1
ATOM 568 C CA . ARG A 1 88 ? 27.203 -6.174 -18.298 1.00 13.11 316 ARG A CA 1
ATOM 569 C C . ARG A 1 88 ? 27.589 -6.515 -19.733 1.00 13.96 316 ARG A C 1
ATOM 570 O O . ARG A 1 88 ? 28.418 -5.816 -20.333 1.00 12.02 316 ARG A O 1
ATOM 578 N N . SER A 1 89 ? 26.988 -7.578 -20.301 1.00 10.88 317 SER A N 1
ATOM 579 C CA . SER A 1 89 ? 27.425 -8.088 -21.612 1.00 11.66 317 SER A CA 1
ATOM 580 C C . SER A 1 89 ? 26.659 -7.468 -22.766 1.00 12.18 317 SER A C 1
ATOM 581 O O . SER A 1 89 ? 26.852 -7.875 -23.911 1.00 12.91 317 SER A O 1
ATOM 584 N N . ILE A 1 90 ? 25.773 -6.512 -22.494 1.00 12.46 318 ILE A N 1
ATOM 585 C CA . ILE A 1 90 ? 25.050 -5.851 -23.584 1.00 15.02 318 ILE A CA 1
ATOM 586 C C . ILE A 1 90 ? 26.014 -5.326 -24.646 1.00 19.47 318 ILE A C 1
ATOM 587 O O . ILE A 1 90 ? 25.768 -5.448 -25.848 1.00 21.47 318 ILE A O 1
ATOM 592 N N . ALA A 1 91 ? 27.130 -4.774 -24.237 1.00 22.34 319 ALA A N 1
ATOM 593 C CA . ALA A 1 91 ? 28.007 -4.201 -25.243 1.00 26.22 319 ALA A CA 1
ATOM 594 C C . ALA A 1 91 ? 28.984 -5.215 -25.824 1.00 26.65 319 ALA A C 1
ATOM 595 O O . ALA A 1 91 ? 29.830 -4.840 -26.646 1.00 29.11 319 ALA A O 1
ATOM 597 N N . VAL A 1 92 ? 28.884 -6.489 -25.454 1.00 21.67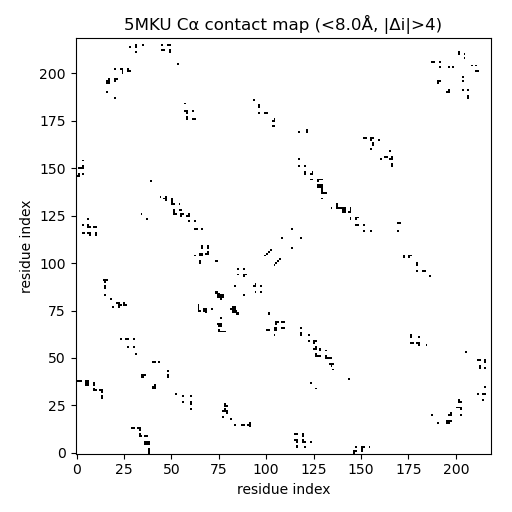 320 VAL A N 1
ATOM 598 C CA . VAL A 1 92 ? 29.759 -7.494 -26.052 1.00 21.57 320 VAL A CA 1
ATOM 599 C C . VAL A 1 92 ? 29.065 -8.092 -27.267 1.00 21.22 320 VAL A C 1
ATOM 600 O O . VAL A 1 92 ? 27.850 -8.298 -27.263 1.00 21.00 320 VAL A O 1
ATOM 604 N N . LYS A 1 93 ? 29.830 -8.404 -28.310 1.00 23.47 321 LYS A N 1
ATOM 605 C CA . LYS A 1 93 ? 29.257 -9.050 -29.486 1.00 23.47 321 LYS A CA 1
ATOM 606 C C . LYS A 1 93 ? 29.269 -10.571 -29.284 1.00 21.83 321 LYS A C 1
ATOM 607 O O . LYS A 1 93 ? 30.342 -11.189 -29.197 1.00 20.93 321 LYS A O 1
ATOM 613 N N A ASP A 1 94 ? 28.078 -11.165 -29.200 0.52 21.15 322 ASP A N 1
ATOM 614 N N B ASP A 1 94 ? 28.088 -11.180 -29.209 0.48 21.19 322 ASP A N 1
ATOM 615 C CA A ASP A 1 94 ? 27.926 -12.616 -29.127 0.52 21.91 322 ASP A CA 1
ATOM 616 C CA B ASP A 1 94 ? 27.983 -12.640 -29.155 0.48 21.94 322 ASP A CA 1
ATOM 617 C C A ASP A 1 94 ? 28.813 -13.225 -28.037 0.52 20.33 322 ASP A C 1
ATOM 618 C C B ASP A 1 94 ? 28.831 -13.239 -28.027 0.48 20.33 322 ASP A C 1
ATOM 619 O O A ASP A 1 94 ? 29.576 -14.168 -28.264 0.52 20.76 322 ASP A O 1
ATOM 620 O O B ASP A 1 94 ? 29.588 -14.195 -28.221 0.48 20.66 322 ASP A O 1
ATOM 629 N N . GLY A 1 95 ? 28.709 -12.676 -26.831 1.00 17.53 323 GLY A N 1
ATOM 630 C CA . GLY A 1 95 ? 29.540 -13.194 -25.760 1.00 16.16 323 GLY A CA 1
ATOM 631 C C . GLY A 1 95 ? 29.154 -12.639 -24.411 1.00 14.89 323 GLY A C 1
ATOM 632 O O . GLY A 1 95 ? 28.264 -11.801 -24.275 1.00 15.39 323 GLY A O 1
ATOM 633 N N . ILE A 1 96 ? 29.865 -13.126 -23.402 1.00 13.06 324 ILE A N 1
ATOM 634 C CA . ILE A 1 96 ? 29.667 -12.727 -22.023 1.00 12.17 324 ILE A CA 1
ATOM 635 C C . ILE A 1 96 ? 30.951 -12.096 -21.500 1.00 12.96 324 ILE A C 1
ATOM 636 O O . ILE A 1 96 ? 32.039 -12.676 -21.630 1.00 15.98 324 ILE A O 1
ATOM 641 N N . LEU A 1 97 ? 30.811 -10.944 -20.859 1.00 13.00 325 LEU A N 1
ATOM 642 C CA . LEU A 1 97 ? 31.920 -10.297 -20.178 1.00 15.44 325 LEU A CA 1
ATOM 643 C C . LEU A 1 97 ? 31.895 -10.724 -18.703 1.00 12.64 325 LEU A C 1
ATOM 644 O O . LEU A 1 97 ? 30.987 -10.345 -17.955 1.00 12.48 325 LEU A O 1
ATOM 649 N N . LEU A 1 98 ? 32.852 -11.557 -18.314 1.00 14.95 326 LEU A N 1
ATOM 650 C CA . LEU A 1 98 ? 32.991 -11.981 -16.922 1.00 14.79 326 LEU A CA 1
ATOM 651 C C . LEU A 1 98 ? 33.524 -10.834 -16.073 1.00 15.94 326 LEU A C 1
ATOM 652 O O . LEU A 1 98 ? 34.210 -9.938 -16.562 1.00 16.07 326 LEU A O 1
ATOM 657 N N . ALA A 1 99 ? 33.293 -10.935 -14.759 1.00 14.61 327 ALA A N 1
ATOM 658 C CA . ALA A 1 99 ? 33.653 -9.850 -13.850 1.00 16.78 327 ALA A CA 1
ATOM 659 C C . ALA A 1 99 ? 35.146 -9.630 -13.762 1.00 17.28 327 ALA A C 1
ATOM 660 O O . ALA A 1 99 ? 35.579 -8.564 -13.282 1.00 19.07 327 ALA A O 1
ATOM 662 N N . THR A 1 100 ? 35.932 -10.641 -14.115 1.00 15.11 328 THR A N 1
ATOM 663 C CA . THR A 1 100 ? 37.394 -10.539 -14.198 1.00 19.94 328 THR A CA 1
ATOM 664 C C . THR A 1 100 ? 37.883 -9.787 -15.433 1.00 21.22 328 THR A C 1
ATOM 665 O O . THR A 1 100 ? 39.087 -9.502 -15.536 1.00 22.69 328 THR A O 1
ATOM 669 N N . GLY A 1 101 ? 37.000 -9.480 -16.370 1.00 20.78 329 GLY A N 1
ATOM 670 C CA . GLY A 1 101 ? 37.365 -8.856 -17.626 1.00 20.34 329 GLY A CA 1
ATOM 671 C C . GLY A 1 101 ? 37.602 -9.836 -18.751 1.00 22.10 329 GLY A C 1
ATOM 672 O O . GLY A 1 101 ? 37.711 -9.411 -19.918 1.00 22.69 329 GLY A O 1
ATOM 673 N N . LEU A 1 102 ? 37.630 -11.133 -18.455 1.00 19.22 330 LEU A N 1
ATOM 674 C CA . LEU A 1 102 ? 37.742 -12.151 -19.485 1.00 20.58 330 LEU A CA 1
ATOM 675 C C . LEU A 1 102 ? 36.390 -12.315 -20.177 1.00 23.81 330 LEU A C 1
ATOM 676 O O . LEU A 1 102 ? 35.329 -12.054 -19.586 1.00 21.95 330 LEU A O 1
ATOM 681 N N . HIS A 1 103 ? 36.438 -12.663 -21.463 1.00 24.36 331 HIS A N 1
ATOM 682 C CA . HIS A 1 103 ? 35.204 -12.892 -22.207 1.00 26.42 331 HIS A CA 1
ATOM 683 C C . HIS A 1 103 ? 34.973 -14.398 -22.295 1.00 26.69 331 HIS A C 1
ATOM 684 O O . HIS A 1 103 ? 35.922 -15.192 -22.324 1.00 27.32 331 HIS A O 1
ATOM 691 N N . VAL A 1 104 ? 33.706 -14.791 -22.331 1.00 21.69 332 VAL A N 1
ATOM 692 C CA . VAL A 1 104 ? 33.334 -16.108 -22.802 1.00 19.16 332 VAL A CA 1
ATOM 693 C C . VAL A 1 104 ? 32.648 -15.920 -24.153 1.00 18.07 332 VAL A C 1
ATOM 694 O O . VAL A 1 104 ? 31.631 -15.217 -24.251 1.00 14.79 332 VAL A O 1
ATOM 698 N N . HIS A 1 105 ? 33.222 -16.532 -25.195 1.00 18.91 333 HIS A N 1
ATOM 699 C CA . HIS A 1 105 ? 32.583 -16.582 -26.504 1.00 21.78 333 HIS A CA 1
ATOM 700 C C . HIS A 1 105 ? 32.182 -18.023 -26.821 1.00 22.52 333 HIS A C 1
ATOM 701 O O . HIS A 1 105 ? 32.329 -18.931 -25.988 1.00 19.50 333 HIS A O 1
ATOM 708 N N . ARG A 1 106 ? 31.625 -18.234 -28.030 1.00 20.07 334 ARG A N 1
ATOM 709 C CA . ARG A 1 106 ? 30.959 -19.503 -28.284 1.00 21.02 334 ARG A CA 1
ATOM 710 C C . ARG A 1 106 ? 31.921 -20.674 -28.196 1.00 20.41 334 ARG A C 1
ATOM 711 O O . ARG A 1 106 ? 31.577 -21.707 -27.617 1.00 20.31 334 ARG A O 1
ATOM 719 N N . ASN A 1 107 ? 33.128 -20.549 -28.767 1.00 20.22 335 ASN A N 1
ATOM 720 C CA . ASN A 1 107 ? 34.053 -21.673 -28.693 1.00 19.46 335 ASN A CA 1
ATOM 721 C C . ASN A 1 107 ? 34.386 -22.027 -27.245 1.00 18.55 335 ASN A C 1
ATOM 722 O O . ASN A 1 107 ? 34.369 -23.203 -26.877 1.00 24.70 335 ASN A O 1
ATOM 727 N N A SER A 1 108 ? 34.670 -21.030 -26.397 0.37 17.92 336 SER A N 1
ATOM 728 N N B SER A 1 108 ? 34.699 -21.028 -26.409 0.63 17.94 336 SER A N 1
ATOM 729 C CA A SER A 1 108 ? 35.037 -21.361 -25.023 0.37 18.72 336 SER A CA 1
ATOM 730 C CA B SER A 1 108 ? 35.017 -21.350 -25.024 0.63 17.20 336 SER A CA 1
ATOM 731 C C A SER A 1 108 ? 33.842 -21.894 -24.237 0.37 17.44 336 SER A C 1
ATOM 732 C C B SER A 1 108 ? 33.820 -22.000 -24.354 0.63 17.39 336 SER A C 1
ATOM 733 O O A SER A 1 108 ? 34.014 -22.716 -23.324 0.37 15.79 336 SER A O 1
ATOM 734 O O B SER A 1 108 ? 33.958 -22.987 -23.620 0.63 17.43 336 SER A O 1
ATOM 739 N N . ALA A 1 109 ? 32.632 -21.419 -24.543 1.00 16.21 337 ALA A N 1
ATOM 740 C CA . ALA A 1 109 ? 31.445 -22.015 -23.941 1.00 15.63 337 ALA A CA 1
ATOM 741 C C . ALA A 1 109 ? 31.321 -23.504 -24.316 1.00 15.70 337 ALA A C 1
ATOM 742 O O . ALA A 1 109 ? 31.062 -24.356 -23.451 1.00 16.43 337 ALA A O 1
ATOM 744 N N A HIS A 1 110 ? 31.529 -23.851 -25.581 0.58 16.87 338 HIS A N 1
ATOM 745 N N B HIS A 1 110 ? 31.470 -23.825 -25.607 0.42 16.94 338 HIS A N 1
ATOM 746 C CA A HIS A 1 110 ? 31.421 -25.273 -25.929 0.58 18.74 338 HIS A CA 1
ATOM 747 C CA B HIS A 1 110 ? 31.451 -25.226 -26.044 0.42 18.97 338 HIS A CA 1
ATOM 748 C C A HIS A 1 110 ? 32.532 -26.114 -25.288 0.58 19.53 338 HIS A C 1
ATOM 749 C C B HIS A 1 110 ? 32.455 -26.071 -25.261 0.42 19.35 338 HIS A C 1
ATOM 750 O O A HIS A 1 110 ? 32.284 -27.252 -24.846 0.58 19.51 338 HIS A O 1
ATOM 751 O O B HIS A 1 110 ? 32.114 -27.136 -24.721 0.42 19.34 338 HIS A O 1
ATOM 764 N N A SER A 1 111 ? 33.756 -25.578 -25.197 0.58 18.82 339 SER A N 1
ATOM 765 N N B SER A 1 111 ? 33.710 -25.612 -25.199 0.42 19.07 339 SER A N 1
ATOM 766 C CA A SER A 1 111 ? 34.820 -26.323 -24.527 0.58 20.41 339 SER A CA 1
ATOM 767 C CA B SER A 1 111 ? 34.757 -26.397 -24.556 0.42 20.38 339 SER A CA 1
ATOM 768 C C A SER A 1 111 ? 34.483 -26.580 -23.073 0.58 19.95 339 SER A C 1
ATOM 769 C C B SER A 1 111 ? 34.477 -26.594 -23.074 0.42 19.81 339 SER A C 1
ATOM 770 O O A SER A 1 111 ? 34.943 -27.570 -22.491 0.58 19.78 339 SER A O 1
ATOM 771 O O B SER A 1 111 ? 34.959 -27.563 -22.475 0.42 19.89 339 SER A O 1
ATOM 776 N N . ALA A 1 112 ? 33.733 -25.675 -22.456 1.00 17.46 340 ALA A N 1
ATOM 777 C CA . ALA A 1 112 ? 33.334 -25.854 -21.075 1.00 15.76 340 ALA A CA 1
ATOM 778 C C . ALA A 1 112 ? 32.087 -26.725 -20.972 1.00 15.56 340 ALA A C 1
ATOM 779 O O . ALA A 1 112 ? 31.642 -27.058 -19.864 1.00 16.10 340 ALA A O 1
ATOM 781 N N . GLY A 1 113 ? 31.517 -27.135 -22.106 1.00 17.81 341 GLY A N 1
ATOM 782 C CA . GLY A 1 113 ? 30.268 -27.866 -22.050 1.00 17.23 341 GLY A CA 1
ATOM 783 C C . GLY A 1 113 ? 29.057 -27.025 -21.737 1.00 17.62 341 GLY A C 1
ATOM 784 O O . GLY A 1 113 ? 28.022 -27.579 -21.340 1.00 16.69 341 GLY A O 1
ATOM 785 N N . VAL A 1 114 ? 29.135 -25.696 -21.892 1.00 13.45 342 VAL A N 1
ATOM 786 C CA . VAL A 1 114 ? 27.991 -24.876 -21.509 1.00 12.55 342 VAL A CA 1
ATOM 787 C C . VAL A 1 114 ? 27.445 -24.103 -22.704 1.00 12.77 342 VAL A C 1
ATOM 788 O O . VAL A 1 114 ? 26.831 -23.047 -22.544 1.00 12.18 342 VAL A O 1
ATOM 792 N N . GLY A 1 115 ? 27.648 -24.653 -23.916 1.00 11.99 343 GLY A N 1
ATOM 793 C CA . GLY A 1 115 ? 27.205 -23.949 -25.121 1.00 14.21 343 GLY A CA 1
ATOM 794 C C . GLY A 1 115 ? 25.697 -23.693 -25.173 1.00 11.54 343 GLY A C 1
ATOM 795 O O . GLY A 1 115 ? 25.253 -22.606 -25.561 1.00 11.90 343 GLY A O 1
ATOM 796 N N . ALA A 1 116 ? 24.878 -24.678 -24.777 1.00 12.29 344 ALA A N 1
ATOM 797 C CA . ALA A 1 116 ? 23.429 -24.457 -24.880 1.00 11.14 344 ALA A CA 1
ATOM 798 C C . ALA A 1 116 ? 22.947 -23.386 -23.906 1.00 11.53 344 ALA A C 1
ATOM 799 O O . ALA A 1 116 ? 22.112 -22.530 -24.242 1.00 10.16 344 ALA A O 1
ATOM 801 N N . ILE A 1 117 ? 23.441 -23.416 -22.674 1.00 9.87 345 ILE A N 1
ATOM 802 C CA . ILE A 1 117 ? 22.959 -22.399 -21.724 1.00 8.88 345 ILE A CA 1
ATOM 803 C C . ILE A 1 117 ? 23.541 -21.035 -22.068 1.00 10.42 345 ILE A C 1
ATOM 804 O O . ILE A 1 117 ? 22.898 -19.998 -21.840 1.00 9.75 345 ILE A O 1
ATOM 809 N N . PHE A 1 118 ? 24.755 -21.005 -22.625 1.00 11.14 346 PHE A N 1
ATOM 810 C CA . PHE A 1 118 ? 25.328 -19.762 -23.166 1.00 10.24 346 PHE A CA 1
ATOM 811 C C . PHE A 1 118 ? 24.402 -19.152 -24.205 1.00 9.49 346 PHE A C 1
ATOM 812 O O . PHE A 1 118 ? 24.096 -17.956 -24.157 1.00 10.06 346 PHE A O 1
ATOM 820 N N . ASP A 1 119 ? 23.931 -19.973 -25.144 1.00 10.71 347 ASP A N 1
ATOM 821 C CA . ASP A 1 119 ? 23.002 -19.470 -26.135 1.00 10.93 347 ASP A CA 1
ATOM 822 C C . ASP A 1 119 ? 21.728 -18.938 -25.486 1.00 10.39 347 ASP A C 1
ATOM 823 O O . ASP A 1 119 ? 21.203 -17.925 -25.930 1.00 11.10 347 ASP A O 1
ATOM 828 N N . ARG A 1 120 ? 21.195 -19.624 -24.473 1.00 8.47 348 ARG A N 1
ATOM 829 C CA . ARG A 1 120 ? 20.001 -19.098 -23.804 1.00 7.23 348 ARG A CA 1
ATOM 830 C C . ARG A 1 120 ? 20.286 -17.774 -23.109 1.00 8.87 348 ARG A C 1
ATOM 831 O O . ARG A 1 120 ? 19.425 -16.900 -23.083 1.00 9.36 348 ARG A O 1
ATOM 839 N N . VAL A 1 121 ? 21.437 -17.644 -22.450 1.00 6.93 349 VAL A N 1
ATOM 840 C CA . VAL A 1 121 ? 21.764 -16.338 -21.840 1.00 6.53 349 VAL A CA 1
ATOM 841 C C . VAL A 1 121 ? 21.701 -15.238 -22.906 1.00 9.10 349 VAL A C 1
ATOM 842 O O . VAL A 1 121 ? 21.118 -14.164 -22.697 1.00 7.91 349 VAL A O 1
ATOM 846 N N . LEU A 1 122 ? 22.325 -15.478 -24.059 1.00 10.41 350 LEU A N 1
ATOM 847 C CA . LEU A 1 122 ? 22.353 -14.422 -25.068 1.00 10.27 350 LEU A CA 1
ATOM 848 C C . LEU A 1 122 ? 20.962 -14.137 -25.621 1.00 10.11 350 LEU A C 1
ATOM 849 O O . LEU A 1 122 ? 20.610 -12.980 -25.845 1.00 12.46 350 LEU A O 1
ATOM 854 N N A THR A 1 123 ? 20.169 -15.167 -25.886 0.71 10.11 351 THR A N 1
ATOM 855 N N B THR A 1 123 ? 20.167 -15.178 -25.863 0.29 10.31 351 THR A N 1
ATOM 856 C CA A THR A 1 123 ? 18.893 -14.911 -26.555 0.71 10.37 351 THR A CA 1
ATOM 857 C CA B THR A 1 123 ? 18.887 -14.997 -26.546 0.29 11.06 351 THR A CA 1
ATOM 858 C C A THR A 1 123 ? 17.795 -14.483 -25.585 0.71 10.96 351 THR A C 1
ATOM 859 C C B THR A 1 123 ? 17.791 -14.523 -25.598 0.29 11.00 351 THR A C 1
ATOM 860 O O A THR A 1 123 ? 16.922 -13.689 -25.962 0.71 12.70 351 THR A O 1
ATOM 861 O O B THR A 1 123 ? 16.929 -13.727 -25.992 0.29 12.18 351 THR A O 1
ATOM 868 N N . GLU A 1 124 ? 17.800 -14.997 -24.351 1.00 9.50 352 GLU A N 1
ATOM 869 C CA . GLU A 1 124 ? 16.703 -14.722 -23.424 1.00 9.01 352 GLU A CA 1
ATOM 870 C C . GLU A 1 124 ? 17.000 -13.579 -22.474 1.00 8.61 352 GLU A C 1
ATOM 871 O O . GLU A 1 124 ? 16.050 -12.977 -21.916 1.00 7.93 352 GLU A O 1
ATOM 877 N N . LEU A 1 125 ? 18.279 -13.237 -22.269 1.00 7.69 353 LEU A N 1
ATOM 878 C CA . LEU A 1 125 ? 18.589 -12.174 -21.301 1.00 6.12 353 LEU A CA 1
ATOM 879 C C . LEU A 1 125 ? 19.360 -11.057 -21.985 1.00 8.12 353 LEU A C 1
ATOM 880 O O . LEU A 1 125 ? 18.854 -9.930 -22.059 1.00 9.66 353 LEU A O 1
ATOM 885 N N . VAL A 1 126 ? 20.590 -11.321 -22.452 1.00 8.77 354 VAL A N 1
ATOM 886 C CA . VAL A 1 126 ? 21.425 -10.209 -22.935 1.00 8.13 354 VAL A CA 1
ATOM 887 C C . VAL A 1 126 ? 20.721 -9.446 -24.053 1.00 8.36 354 VAL A C 1
ATOM 888 O O . VAL A 1 126 ? 20.636 -8.201 -24.043 1.00 9.01 354 VAL A O 1
ATOM 892 N N A SER A 1 127 ? 20.288 -10.163 -25.089 0.32 8.93 355 SER A N 1
ATOM 893 N N B SER A 1 127 ? 20.303 -10.170 -25.099 0.68 8.73 355 SER A N 1
ATOM 894 C CA A SER A 1 127 ? 19.722 -9.475 -26.244 0.32 10.05 355 SER A CA 1
ATOM 895 C CA B SER A 1 127 ? 19.711 -9.509 -26.261 0.68 9.82 355 SER A CA 1
ATOM 896 C C A SER A 1 127 ? 18.409 -8.777 -25.898 0.32 10.00 355 SER A C 1
ATOM 897 C C B SER A 1 127 ? 18.417 -8.773 -25.894 0.68 10.18 355 SER A C 1
ATOM 898 O O A SER A 1 127 ? 18.070 -7.757 -26.519 0.32 10.34 355 SER A O 1
ATOM 899 O O B SER A 1 127 ? 18.111 -7.716 -26.481 0.68 10.12 355 SER A O 1
ATOM 904 N N . LYS A 1 128 ? 17.677 -9.287 -24.898 1.00 7.43 356 LYS A N 1
ATOM 905 C CA . LYS A 1 128 ? 16.402 -8.668 -24.529 1.00 10.52 356 LYS A CA 1
ATOM 906 C C . LYS A 1 128 ? 16.648 -7.433 -23.679 1.00 10.87 356 LYS A C 1
ATOM 907 O O . LYS A 1 128 ? 15.960 -6.421 -23.818 1.00 11.66 356 LYS A O 1
ATOM 913 N N . MET A 1 129 ? 17.660 -7.508 -22.825 1.00 9.54 357 MET A N 1
ATOM 914 C CA . MET A 1 129 ? 18.085 -6.328 -22.089 1.00 8.16 357 MET A CA 1
ATOM 915 C C . MET A 1 129 ? 18.532 -5.253 -23.060 1.00 7.79 357 MET A C 1
ATOM 916 O O . MET A 1 129 ? 18.235 -4.059 -22.865 1.00 9.43 357 MET A O 1
ATOM 921 N N A ARG A 1 130 ? 19.302 -5.648 -24.079 0.30 8.22 358 ARG A N 1
ATOM 922 N N B ARG A 1 130 ? 19.328 -5.649 -24.056 0.70 8.22 358 ARG A N 1
ATOM 923 C CA A ARG A 1 130 ? 19.831 -4.691 -25.044 0.30 10.08 358 ARG A CA 1
ATOM 924 C CA B ARG A 1 130 ? 19.824 -4.702 -25.044 0.70 9.51 358 ARG A CA 1
ATOM 925 C C A ARG A 1 130 ? 18.715 -4.104 -25.900 0.30 11.47 358 ARG A C 1
ATOM 926 C C B ARG A 1 130 ? 18.671 -4.091 -25.831 0.70 11.81 358 ARG A C 1
ATOM 927 O O A ARG A 1 130 ? 18.696 -2.892 -26.166 0.30 12.39 358 ARG A O 1
ATOM 928 O O B ARG A 1 130 ? 18.599 -2.862 -26.014 0.70 12.39 358 ARG A O 1
ATOM 943 N N . ASP A 1 131 ? 17.774 -4.946 -26.345 1.00 10.74 359 ASP A N 1
ATOM 944 C CA . ASP A 1 131 ? 16.697 -4.454 -27.208 1.00 14.34 359 ASP A CA 1
ATOM 945 C C . ASP A 1 131 ? 15.837 -3.405 -26.502 1.00 11.54 359 ASP A C 1
ATOM 946 O O . ASP A 1 131 ? 15.434 -2.410 -27.119 1.00 13.77 359 ASP A O 1
ATOM 951 N N . MET A 1 132 ? 15.504 -3.637 -25.228 1.00 10.37 360 MET A N 1
ATOM 952 C CA . MET A 1 132 ? 14.666 -2.699 -24.504 1.00 11.59 360 MET A CA 1
ATOM 953 C C . MET A 1 132 ? 15.488 -1.653 -23.774 1.00 10.83 360 MET A C 1
ATOM 954 O O . MET A 1 132 ? 14.902 -0.775 -23.137 1.00 12.36 360 MET A O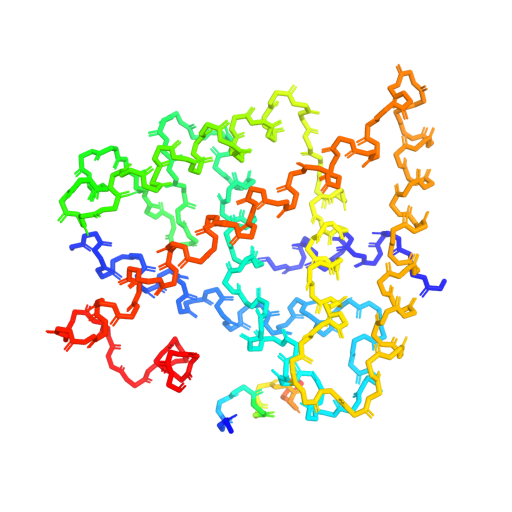 1
ATOM 959 N N . GLN A 1 133 ? 16.820 -1.710 -23.869 1.00 9.40 361 GLN A N 1
ATOM 960 C CA . GLN A 1 133 ? 17.692 -0.781 -23.156 1.00 9.64 361 GLN A CA 1
ATOM 961 C C . GLN A 1 133 ? 17.332 -0.761 -21.670 1.00 9.00 361 GLN A C 1
ATOM 962 O O . GLN A 1 133 ? 17.108 0.285 -21.058 1.00 9.31 361 GLN A O 1
ATOM 968 N N . MET A 1 134 ? 17.243 -1.942 -21.092 1.00 8.93 362 MET A N 1
ATOM 969 C CA . MET A 1 134 ? 17.035 -2.030 -19.646 1.00 9.83 362 MET A CA 1
ATOM 970 C C . MET A 1 134 ? 18.098 -1.187 -18.942 1.00 9.11 362 MET A C 1
ATOM 971 O O . MET A 1 134 ? 19.296 -1.332 -19.239 1.00 9.83 362 MET A O 1
ATOM 976 N N . ASP A 1 135 ? 17.683 -0.332 -17.993 1.00 8.16 363 ASP A N 1
ATOM 977 C CA . ASP A 1 135 ? 18.672 0.568 -17.401 1.00 10.36 363 ASP A CA 1
ATOM 978 C C . ASP A 1 135 ? 19.130 0.020 -16.048 1.00 8.86 363 ASP A C 1
ATOM 979 O O . ASP A 1 135 ? 18.634 -1.000 -15.584 1.00 8.18 363 ASP A O 1
ATOM 984 N N . LYS A 1 136 ? 20.079 0.726 -15.397 1.00 11.00 364 LYS A N 1
ATOM 985 C CA . LYS A 1 136 ? 20.667 0.138 -14.182 1.00 9.45 364 LYS A CA 1
ATOM 986 C C . LYS A 1 136 ? 19.725 0.187 -13.010 1.00 9.61 364 LYS A C 1
ATOM 987 O O . LYS A 1 136 ? 19.826 -0.655 -12.094 1.00 10.19 364 LYS A O 1
ATOM 993 N N . THR A 1 137 ? 18.825 1.159 -12.984 1.00 9.25 365 THR A N 1
ATOM 994 C CA . THR A 1 137 ? 17.809 1.171 -11.928 1.00 8.35 365 THR A CA 1
ATOM 995 C C . THR A 1 137 ? 16.878 -0.016 -12.081 1.00 8.33 365 THR A C 1
ATOM 996 O O . THR A 1 137 ? 16.584 -0.717 -11.111 1.00 8.85 365 THR A O 1
ATOM 1000 N N . GLU A 1 138 ? 16.421 -0.272 -13.307 1.00 9.21 366 GLU A N 1
ATOM 1001 C CA . GLU A 1 138 ? 15.582 -1.440 -13.560 1.00 7.97 366 GLU A CA 1
ATOM 1002 C C . GLU A 1 138 ? 16.302 -2.733 -13.202 1.00 8.51 366 GLU A C 1
ATOM 1003 O O . GLU A 1 138 ? 15.713 -3.618 -12.592 1.00 7.58 366 GLU A O 1
ATOM 1009 N N . LEU A 1 139 ? 17.535 -2.902 -13.679 1.00 7.87 367 LEU A N 1
ATOM 1010 C CA . LEU A 1 139 ? 18.322 -4.075 -13.295 1.00 8.60 367 LEU A CA 1
ATOM 1011 C C . LEU A 1 139 ? 18.387 -4.208 -11.779 1.00 9.86 367 LEU A C 1
ATOM 1012 O O . LEU A 1 139 ? 18.134 -5.300 -11.225 1.00 9.33 367 LEU A O 1
ATOM 1017 N N . GLY A 1 140 ? 18.742 -3.119 -11.084 1.00 8.72 368 GLY A N 1
ATOM 1018 C CA . GLY A 1 140 ? 18.901 -3.235 -9.640 1.00 10.34 368 GLY A CA 1
ATOM 1019 C C . GLY A 1 140 ? 17.599 -3.659 -8.974 1.00 7.99 368 GLY A C 1
ATOM 1020 O O . GLY A 1 140 ? 17.610 -4.412 -7.987 1.00 7.00 368 GLY A O 1
ATOM 1021 N N . CYS A 1 141 ? 16.477 -3.141 -9.479 1.00 6.85 369 CYS A N 1
ATOM 1022 C CA . CYS A 1 141 ? 15.183 -3.485 -8.889 1.00 7.15 369 CYS A CA 1
ATOM 1023 C C . CYS A 1 141 ? 14.827 -4.938 -9.170 1.00 6.32 369 CYS A C 1
ATOM 1024 O O . CYS A 1 141 ? 14.311 -5.610 -8.297 1.00 6.00 369 CYS A O 1
ATOM 1027 N N . LEU A 1 142 ? 15.095 -5.438 -10.382 1.00 6.58 370 LEU A N 1
ATOM 1028 C CA . LEU A 1 142 ? 14.829 -6.860 -10.622 1.00 5.62 370 LEU A CA 1
ATOM 1029 C C . LEU A 1 142 ? 15.699 -7.723 -9.709 1.00 6.65 370 LEU A C 1
ATOM 1030 O O . LEU A 1 142 ? 15.239 -8.731 -9.157 1.00 6.56 370 LEU A O 1
ATOM 1035 N N . ARG A 1 143 ? 16.974 -7.357 -9.566 1.00 6.28 371 ARG A N 1
ATOM 1036 C CA . ARG A 1 143 ? 17.836 -8.108 -8.636 1.00 6.30 371 ARG A CA 1
ATOM 1037 C C . ARG A 1 143 ? 17.314 -8.034 -7.192 1.00 8.22 371 ARG A C 1
ATOM 1038 O O . ARG A 1 143 ? 17.341 -9.034 -6.466 1.00 6.40 371 ARG A O 1
ATOM 1046 N N . ALA A 1 144 ? 16.821 -6.873 -6.748 1.00 6.40 372 ALA A N 1
ATOM 1047 C CA . ALA A 1 144 ? 16.261 -6.840 -5.376 1.00 5.89 372 ALA A CA 1
ATOM 1048 C C . ALA A 1 144 ? 15.013 -7.702 -5.260 1.00 7.58 372 ALA A C 1
ATOM 1049 O O . ALA A 1 144 ? 14.778 -8.313 -4.221 1.00 6.85 372 ALA A O 1
ATOM 1051 N N . ILE A 1 145 ? 14.174 -7.741 -6.308 1.00 6.75 373 ILE A N 1
ATOM 1052 C CA . ILE A 1 145 ? 13.034 -8.659 -6.299 1.00 5.36 373 ILE A CA 1
ATOM 1053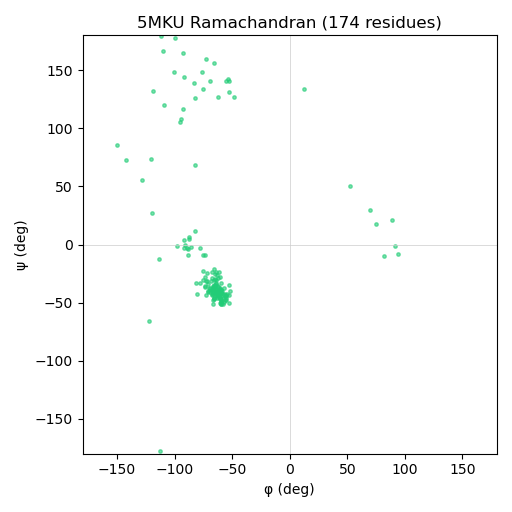 C C . ILE A 1 145 ? 13.514 -10.097 -6.162 1.00 6.05 373 ILE A C 1
ATOM 1054 O O . ILE A 1 145 ? 12.983 -10.857 -5.351 1.00 6.84 373 ILE A O 1
ATOM 1059 N N . VAL A 1 146 ? 14.528 -10.488 -6.945 1.00 6.12 374 VAL A N 1
ATOM 1060 C CA . VAL A 1 146 ? 15.032 -11.861 -6.807 1.00 8.41 374 VAL A CA 1
ATOM 1061 C C . VAL A 1 146 ? 15.632 -12.101 -5.415 1.00 8.55 374 VAL A C 1
ATOM 1062 O O . VAL A 1 146 ? 15.426 -13.163 -4.816 1.00 7.05 374 VAL A O 1
ATOM 1066 N N . LEU A 1 147 ? 16.335 -11.111 -4.863 1.00 5.47 375 LEU A N 1
ATOM 1067 C CA . LEU A 1 147 ? 16.909 -11.262 -3.534 1.00 6.03 375 LEU A CA 1
ATOM 1068 C C . LEU A 1 147 ? 15.818 -11.532 -2.515 1.00 6.24 375 LEU A C 1
ATOM 1069 O O . LEU A 1 147 ? 15.950 -12.413 -1.654 1.00 6.88 375 LEU A O 1
ATOM 1074 N N . PHE A 1 148 ? 14.774 -10.716 -2.535 1.00 6.40 376 PHE A N 1
ATOM 1075 C CA . PHE A 1 148 ? 13.662 -10.855 -1.579 1.00 6.79 376 PHE A CA 1
ATOM 1076 C C . PHE A 1 148 ? 12.712 -11.945 -2.086 1.00 6.18 376 PHE A C 1
ATOM 1077 O O . PHE A 1 148 ? 11.570 -11.704 -2.474 1.00 6.53 376 PHE A O 1
ATOM 1085 N N . ASN A 1 149 ? 13.210 -13.181 -2.053 1.00 7.14 377 ASN A N 1
ATOM 1086 C CA . ASN A 1 149 ? 12.449 -14.312 -2.579 1.00 7.88 377 ASN A CA 1
ATOM 1087 C C . ASN A 1 149 ? 11.705 -14.991 -1.427 1.00 7.10 377 ASN A C 1
ATOM 1088 O O . ASN A 1 149 ? 12.329 -15.675 -0.592 1.00 7.61 377 ASN A O 1
ATOM 1093 N N . PRO A 1 150 ? 10.393 -14.801 -1.320 1.00 6.64 378 PRO A N 1
ATOM 1094 C CA . PRO A 1 150 ? 9.652 -15.313 -0.159 1.00 9.00 378 PRO A CA 1
ATOM 1095 C C . PRO A 1 150 ? 9.462 -16.822 -0.195 1.00 8.97 378 PRO A C 1
ATOM 1096 O O . PRO A 1 150 ? 8.999 -17.401 0.808 1.00 9.58 378 PRO A O 1
ATOM 1100 N N . ASP A 1 151 ? 9.795 -17.491 -1.311 1.00 7.69 379 ASP A N 1
ATOM 1101 C CA . ASP A 1 151 ? 9.688 -18.947 -1.377 1.00 9.00 379 ASP A CA 1
ATOM 1102 C C . ASP A 1 151 ? 10.922 -19.670 -0.853 1.00 10.27 379 ASP A C 1
ATOM 1103 O O . ASP A 1 151 ? 10.978 -20.912 -0.912 1.00 10.69 379 ASP A O 1
ATOM 1108 N N . SER A 1 152 ? 11.938 -18.919 -0.444 1.00 8.37 380 SER A N 1
ATOM 1109 C CA . SER A 1 152 ? 13.188 -19.520 0.021 1.00 9.68 380 SER A CA 1
ATOM 1110 C C . SER A 1 152 ? 12.916 -20.369 1.245 1.00 10.59 380 SER A C 1
ATOM 1111 O O . SER A 1 152 ? 12.300 -19.910 2.211 1.00 10.95 380 SER A O 1
ATOM 1114 N N . LYS A 1 153 ? 13.338 -21.637 1.216 1.00 9.67 381 LYS A N 1
ATOM 1115 C CA . LYS A 1 153 ? 12.960 -22.520 2.314 1.00 11.46 381 LYS A CA 1
ATOM 1116 C C . LYS A 1 153 ? 13.651 -22.143 3.621 1.00 12.55 381 LYS A C 1
ATOM 1117 O O . LYS A 1 153 ? 14.832 -21.778 3.628 1.00 13.38 381 LYS A O 1
ATOM 1123 N N . GLY A 1 154 ? 12.899 -22.231 4.721 1.00 10.94 382 GLY A N 1
ATOM 1124 C CA . GLY A 1 154 ? 13.450 -22.053 6.068 1.00 14.28 382 GLY A CA 1
ATOM 1125 C C . GLY A 1 154 ? 13.403 -20.622 6.603 1.00 11.45 382 GLY A C 1
ATOM 1126 O O . GLY A 1 154 ? 13.794 -20.402 7.753 1.00 11.70 382 GLY A O 1
ATOM 1127 N N . LEU A 1 155 ? 12.905 -19.657 5.823 1.00 10.67 383 LEU A N 1
ATOM 1128 C CA . LEU A 1 155 ? 12.790 -18.283 6.300 1.00 9.69 383 LEU A CA 1
ATOM 1129 C C . LEU A 1 155 ? 11.988 -18.235 7.593 1.00 12.00 383 LEU A C 1
ATOM 1130 O O . LEU A 1 155 ? 10.955 -18.914 7.714 1.00 12.29 383 LEU A O 1
ATOM 1135 N N . SER A 1 156 ? 12.420 -17.376 8.552 1.00 12.35 384 SER A N 1
ATOM 1136 C CA . SER A 1 156 ? 11.683 -17.276 9.823 1.00 11.66 384 SER A CA 1
ATOM 1137 C C . SER A 1 156 ? 10.269 -16.738 9.624 1.00 12.30 384 SER A C 1
ATOM 1138 O O . SER A 1 156 ? 9.349 -17.105 10.385 1.00 14.69 384 SER A O 1
ATOM 1141 N N . ASN A 1 157 ? 10.073 -15.834 8.662 1.00 13.08 385 ASN A N 1
ATOM 1142 C CA . ASN A 1 157 ? 8.739 -15.259 8.408 1.00 13.19 385 ASN A CA 1
ATOM 1143 C C . ASN A 1 157 ? 8.661 -14.920 6.948 1.00 13.05 385 ASN A C 1
ATOM 1144 O O . ASN A 1 157 ? 9.032 -13.805 6.529 1.00 12.63 385 ASN A O 1
ATOM 1149 N N . PRO A 1 158 ? 8.289 -15.897 6.096 1.00 12.56 386 PRO A N 1
ATOM 1150 C CA . PRO A 1 158 ? 8.327 -15.631 4.640 1.00 11.83 386 PRO A CA 1
ATOM 1151 C C . PRO A 1 158 ? 7.559 -14.374 4.254 1.00 8.72 386 PRO A C 1
ATOM 1152 O O . PRO A 1 158 ? 7.978 -13.655 3.339 1.00 9.22 386 PRO A O 1
ATOM 1156 N N . ALA A 1 159 ? 6.444 -14.071 4.953 1.00 9.66 387 ALA A N 1
ATOM 1157 C CA . ALA A 1 159 ? 5.647 -12.906 4.538 1.00 7.81 387 ALA A CA 1
ATOM 1158 C C . ALA A 1 159 ? 6.421 -11.597 4.703 1.00 7.92 387 ALA A C 1
ATOM 1159 O O . ALA A 1 159 ? 6.151 -10.637 3.978 1.00 10.82 387 ALA A O 1
ATOM 1161 N N . GLU A 1 160 ? 7.351 -11.511 5.666 1.00 9.10 388 GLU A N 1
ATOM 1162 C CA . GLU A 1 160 ? 8.136 -10.278 5.759 1.00 10.64 388 GLU A CA 1
ATOM 1163 C C . GLU A 1 160 ? 8.971 -10.087 4.514 1.00 10.62 388 GLU A C 1
ATOM 1164 O O . GLU A 1 160 ? 9.241 -8.944 4.119 1.00 10.34 388 GLU A O 1
ATOM 1170 N N . VAL A 1 161 ? 9.464 -11.197 3.945 1.00 7.70 389 VAL A N 1
ATOM 1171 C CA . VAL A 1 161 ? 10.230 -11.098 2.721 1.00 8.23 389 VAL A CA 1
ATOM 1172 C C . VAL A 1 161 ? 9.316 -10.737 1.560 1.00 8.04 389 VAL A C 1
ATOM 1173 O O . VAL A 1 161 ? 9.667 -9.910 0.718 1.00 7.33 389 VAL A O 1
ATOM 1177 N N . GLU A 1 162 ? 8.120 -11.329 1.501 1.00 7.03 390 GLU A N 1
ATOM 1178 C CA . GLU A 1 162 ? 7.177 -10.900 0.464 1.00 7.16 390 GLU A CA 1
ATOM 1179 C C . GLU A 1 162 ? 6.872 -9.404 0.594 1.00 7.56 390 GLU A C 1
ATOM 1180 O O . GLU A 1 162 ? 6.726 -8.705 -0.417 1.00 7.95 390 GLU A O 1
ATOM 1186 N N . ALA A 1 163 ? 6.719 -8.907 1.831 1.00 6.59 391 ALA A N 1
ATOM 1187 C CA . ALA A 1 163 ? 6.421 -7.482 2.011 1.00 8.57 391 ALA A CA 1
ATOM 1188 C C . ALA A 1 163 ? 7.528 -6.612 1.406 1.00 9.19 391 ALA A C 1
ATOM 1189 O O . ALA A 1 163 ? 7.247 -5.575 0.778 1.00 7.76 391 ALA A O 1
ATOM 1191 N N . LEU A 1 164 ? 8.791 -7.000 1.600 1.00 7.87 392 LEU A N 1
ATOM 1192 C CA . LEU A 1 164 ? 9.876 -6.198 1.042 1.00 7.89 392 LEU A CA 1
ATOM 1193 C C . LEU A 1 164 ? 9.887 -6.302 -0.488 1.00 8.48 392 LEU A C 1
ATOM 1194 O O . LEU A 1 164 ? 10.086 -5.302 -1.181 1.00 7.47 392 LEU A O 1
ATOM 1199 N N . ARG A 1 165 ? 9.628 -7.501 -1.020 1.00 5.67 393 ARG A N 1
ATOM 1200 C CA . ARG A 1 165 ? 9.511 -7.662 -2.474 1.00 5.34 393 ARG A CA 1
ATOM 1201 C C . ARG A 1 165 ? 8.444 -6.730 -3.032 1.00 7.40 393 ARG A C 1
ATOM 1202 O O . ARG A 1 165 ? 8.620 -6.112 -4.089 1.00 7.61 393 ARG A O 1
ATOM 1210 N N . GLU A 1 166 ? 7.300 -6.652 -2.359 1.00 6.89 394 GLU A N 1
ATOM 1211 C CA . GLU A 1 166 ? 6.213 -5.820 -2.893 1.00 7.08 394 GLU A CA 1
ATOM 1212 C C . GLU A 1 166 ? 6.570 -4.331 -2.829 1.00 8.81 394 GLU A C 1
ATOM 1213 O O . GLU A 1 166 ? 6.162 -3.555 -3.714 1.00 9.17 394 GLU A O 1
ATOM 1219 N N . LYS A 1 167 ? 7.350 -3.922 -1.829 1.00 6.18 395 LYS A N 1
ATOM 1220 C CA . LYS A 1 167 ? 7.840 -2.542 -1.831 1.00 7.56 395 LYS A CA 1
ATOM 1221 C C . LYS A 1 167 ? 8.771 -2.284 -3.014 1.00 9.38 395 LYS A C 1
ATOM 1222 O O . LYS A 1 167 ? 8.711 -1.205 -3.629 1.00 9.57 395 LYS A O 1
ATOM 1228 N N . VAL A 1 168 ? 9.662 -3.234 -3.322 1.00 7.50 396 VAL A N 1
ATOM 1229 C CA . VAL A 1 168 ? 10.531 -3.036 -4.487 1.00 8.55 396 VAL A CA 1
ATOM 1230 C C . VAL A 1 168 ? 9.692 -2.891 -5.754 1.00 9.30 396 VAL A C 1
ATOM 1231 O O . VAL A 1 168 ? 9.918 -1.977 -6.564 1.00 8.83 396 VAL A O 1
ATOM 1235 N N . TYR A 1 169 ? 8.742 -3.824 -5.998 1.00 6.16 397 TYR A N 1
ATOM 1236 C CA . TYR A 1 169 ? 8.151 -3.683 -7.332 1.00 7.67 397 TYR A CA 1
ATOM 1237 C C . TYR A 1 169 ? 7.172 -2.505 -7.418 1.00 8.91 397 TYR A C 1
ATOM 1238 O O . TYR A 1 169 ? 6.976 -1.968 -8.529 1.00 8.33 397 TYR A O 1
ATOM 1247 N N . ALA A 1 170 ? 6.605 -2.056 -6.279 1.00 8.24 398 ALA A N 1
ATOM 1248 C CA . ALA A 1 170 ? 5.832 -0.814 -6.320 1.00 9.15 398 ALA A CA 1
ATOM 1249 C C . ALA A 1 170 ? 6.733 0.342 -6.751 1.00 8.66 398 ALA A C 1
ATOM 1250 O O . ALA A 1 170 ? 6.347 1.179 -7.591 1.00 9.10 398 ALA A O 1
ATOM 1252 N N . SER A 1 171 ? 7.939 0.405 -6.185 1.00 8.57 399 SER A N 1
ATOM 1253 C CA . SER A 1 171 ? 8.859 1.491 -6.548 1.00 11.13 399 SER A CA 1
ATOM 1254 C C . SER A 1 171 ? 9.313 1.365 -7.995 1.00 10.49 399 SER A C 1
ATOM 1255 O O . SER A 1 171 ? 9.473 2.374 -8.704 1.00 8.52 399 SER A O 1
ATOM 1258 N N . LEU A 1 172 ? 9.586 0.135 -8.427 1.00 8.78 400 LEU A N 1
ATOM 1259 C CA . LEU A 1 172 ? 10.011 -0.076 -9.813 1.00 7.81 400 LEU A CA 1
ATOM 1260 C C . LEU A 1 172 ? 8.918 0.372 -10.785 1.00 9.29 400 LEU A C 1
ATOM 1261 O O . LEU A 1 172 ? 9.181 1.064 -11.794 1.00 8.94 400 LEU A O 1
ATOM 1266 N N . GLU A 1 173 ? 7.699 -0.014 -10.503 1.00 7.15 401 GLU A N 1
ATOM 1267 C CA . GLU A 1 173 ? 6.605 0.369 -11.394 1.00 10.32 401 GLU A CA 1
ATOM 1268 C C . GLU A 1 173 ? 6.497 1.897 -11.497 1.00 8.32 401 GLU A C 1
ATOM 1269 O O . GLU A 1 173 ? 6.349 2.455 -12.591 1.00 8.99 401 GLU A O 1
ATOM 1275 N N . ALA A 1 174 ? 6.568 2.591 -10.361 1.00 8.18 402 ALA A N 1
ATOM 1276 C CA . ALA A 1 174 ? 6.446 4.050 -10.395 1.00 8.99 402 ALA A CA 1
ATOM 1277 C C . ALA A 1 174 ? 7.604 4.688 -11.171 1.00 10.12 402 ALA A C 1
ATOM 1278 O O . ALA A 1 174 ? 7.417 5.652 -11.936 1.00 11.36 402 ALA A O 1
ATOM 1280 N N . TYR A 1 175 ? 8.803 4.154 -10.996 1.00 9.70 403 TYR A N 1
ATOM 1281 C CA . TYR A 1 175 ? 9.956 4.605 -11.777 1.00 9.77 403 TYR A CA 1
ATOM 1282 C C . TYR A 1 175 ? 9.734 4.399 -13.289 1.00 9.07 403 TYR A C 1
ATOM 1283 O O . TYR A 1 175 ? 9.941 5.329 -14.081 1.00 11.14 403 TYR A O 1
ATOM 1292 N N . CYS A 1 176 ? 9.333 3.182 -13.701 1.00 8.79 404 CYS A N 1
ATOM 1293 C CA . CYS A 1 176 ? 9.102 2.946 -15.137 1.00 9.62 404 CYS A CA 1
ATOM 1294 C C . CYS A 1 176 ? 7.999 3.841 -15.680 1.00 10.32 404 CYS A C 1
ATOM 1295 O O . CYS A 1 176 ? 8.093 4.338 -16.800 1.00 9.94 404 CYS A O 1
ATOM 1298 N N . LYS A 1 177 ? 6.912 4.012 -14.927 1.00 9.93 405 LYS A N 1
ATOM 1299 C CA . LYS A 1 177 ? 5.792 4.822 -15.447 1.00 10.54 405 LYS A CA 1
ATOM 1300 C C . LYS A 1 177 ? 6.140 6.311 -15.487 1.00 12.30 405 LYS A C 1
ATOM 1301 O O . LYS A 1 177 ? 5.645 7.041 -16.358 1.00 12.48 405 LYS A O 1
ATOM 1307 N N . HIS A 1 178 ? 7.084 6.758 -14.658 1.00 12.39 406 HIS A N 1
ATOM 1308 C CA . HIS A 1 178 ? 7.521 8.147 -14.778 1.00 14.87 406 HIS A CA 1
ATOM 1309 C C . HIS A 1 178 ? 8.526 8.345 -15.919 1.00 13.13 406 HIS A C 1
ATOM 1310 O O . HIS A 1 178 ? 8.478 9.347 -16.642 1.00 14.38 406 HIS A O 1
ATOM 1317 N N . LYS A 1 179 ? 9.479 7.442 -16.051 1.00 10.87 407 LYS A N 1
ATOM 1318 C CA . LYS A 1 179 ? 10.549 7.643 -17.013 1.00 12.75 407 LYS A CA 1
ATOM 1319 C C . LYS A 1 179 ? 10.149 7.245 -18.437 1.00 13.55 407 LYS A C 1
ATOM 1320 O O . LYS A 1 179 ? 10.654 7.848 -19.403 1.00 11.25 407 LYS A O 1
ATOM 1326 N N . TYR A 1 180 ? 9.301 6.216 -18.550 1.00 10.90 408 TYR A N 1
ATOM 1327 C CA . TYR A 1 180 ? 8.910 5.590 -19.825 1.00 10.62 408 TYR A CA 1
ATOM 1328 C C . TYR A 1 180 ? 7.386 5.522 -19.932 1.00 9.98 408 TYR A C 1
ATOM 1329 O O . TYR A 1 180 ? 6.817 4.442 -20.176 1.00 9.73 408 TYR A O 1
ATOM 1338 N N . PRO A 1 181 ? 6.701 6.661 -19.799 1.00 12.66 409 PRO A N 1
ATOM 1339 C CA . PRO A 1 181 ? 5.218 6.651 -19.853 1.00 12.19 409 PRO A CA 1
ATOM 1340 C C . PRO A 1 181 ? 4.669 6.221 -21.207 1.00 13.44 409 PRO A C 1
ATOM 1341 O O . PRO A 1 181 ? 3.527 5.737 -21.269 1.00 13.78 409 PRO A O 1
ATOM 1345 N N . GLU A 1 182 ? 5.455 6.362 -22.291 1.00 12.05 410 GLU A N 1
ATOM 1346 C CA . GLU A 1 182 ? 5.045 5.923 -23.622 1.00 11.42 410 GLU A CA 1
ATOM 1347 C C . GLU A 1 182 ? 5.178 4.409 -23.790 1.00 10.68 410 GLU A C 1
ATOM 1348 O O . GLU A 1 182 ? 4.814 3.869 -24.844 1.00 10.83 410 GLU A O 1
ATOM 1354 N N . GLN A 1 183 ? 5.689 3.711 -22.768 1.00 9.96 411 GLN A N 1
ATOM 1355 C CA . GLN A 1 183 ? 5.796 2.249 -22.751 1.00 9.29 411 GLN A CA 1
ATOM 1356 C C . GLN A 1 183 ? 5.018 1.668 -21.572 1.00 9.23 411 GLN A C 1
ATOM 1357 O O . GLN A 1 183 ? 5.608 1.225 -20.585 1.00 8.39 411 GLN A O 1
ATOM 1363 N N . PRO A 1 184 ? 3.703 1.665 -21.641 1.00 10.99 412 PRO A N 1
ATOM 1364 C CA . PRO A 1 184 ? 2.898 1.236 -20.477 1.00 13.28 412 PRO A CA 1
ATOM 1365 C C . PRO A 1 184 ? 3.168 -0.198 -20.054 1.00 12.12 412 PRO A C 1
ATOM 1366 O O . PRO A 1 184 ? 3.007 -0.528 -18.869 1.00 11.20 412 PRO A O 1
ATOM 1370 N N . GLY A 1 185 ? 3.571 -1.036 -20.986 1.00 9.85 413 GLY A N 1
ATOM 1371 C CA . GLY A 1 185 ? 3.829 -2.425 -20.634 1.00 10.59 413 GLY A CA 1
ATOM 1372 C C . GLY A 1 185 ? 5.241 -2.698 -20.144 1.00 10.19 413 GLY A C 1
ATOM 1373 O O . GLY A 1 185 ? 5.575 -3.866 -19.951 1.00 9.90 413 GLY A O 1
ATOM 1374 N N . ARG A 1 186 ? 6.074 -1.667 -19.950 1.00 7.08 414 ARG A N 1
ATOM 1375 C CA . ARG A 1 186 ? 7.502 -1.940 -19.674 1.00 6.98 414 ARG A CA 1
ATOM 1376 C C . ARG A 1 186 ? 7.688 -2.638 -18.325 1.00 7.69 414 ARG A C 1
ATOM 1377 O O . ARG A 1 186 ? 8.518 -3.539 -18.195 1.00 6.39 414 ARG A O 1
ATOM 1385 N N . PHE A 1 187 ? 6.923 -2.240 -17.305 1.00 6.63 415 PHE A N 1
ATOM 1386 C CA . PHE A 1 187 ? 7.096 -2.857 -15.983 1.00 7.51 415 PHE A CA 1
ATOM 1387 C C . PHE A 1 187 ? 6.856 -4.365 -16.043 1.00 8.92 415 PHE A C 1
ATOM 1388 O O . PHE A 1 187 ? 7.675 -5.162 -15.548 1.00 7.62 415 PHE A O 1
ATOM 1396 N N . ALA A 1 188 ? 5.759 -4.777 -16.683 1.00 6.21 416 ALA A N 1
ATOM 1397 C CA . ALA A 1 188 ? 5.461 -6.209 -16.794 1.00 5.54 416 ALA A CA 1
ATOM 1398 C C . ALA A 1 188 ? 6.497 -6.906 -17.657 1.00 6.97 416 ALA A C 1
ATOM 1399 O O . ALA A 1 188 ? 6.907 -8.031 -17.384 1.00 5.22 416 ALA A O 1
ATOM 1401 N N . LYS A 1 189 ? 6.979 -6.217 -18.687 1.00 6.95 417 LYS A N 1
ATOM 1402 C CA . LYS A 1 189 ? 7.992 -6.819 -19.540 1.00 6.67 417 LYS A CA 1
ATOM 1403 C C . LYS A 1 189 ? 9.261 -7.124 -18.754 1.00 7.93 417 LYS A C 1
ATOM 1404 O O . LYS A 1 189 ? 9.879 -8.191 -18.942 1.00 8.24 417 LYS A O 1
ATOM 1410 N N . LEU A 1 190 ? 9.671 -6.206 -17.857 1.00 7.32 418 LEU A N 1
ATOM 1411 C CA . LEU A 1 190 ? 10.807 -6.495 -16.967 1.00 5.09 418 LEU A CA 1
ATOM 1412 C C . LEU A 1 190 ? 10.540 -7.720 -16.090 1.00 7.05 418 LEU A C 1
ATOM 1413 O O . LEU A 1 190 ? 11.378 -8.638 -15.987 1.00 6.36 418 LEU A O 1
ATOM 1418 N N . LEU A 1 191 ? 9.388 -7.735 -15.405 1.00 6.09 419 LEU A N 1
ATOM 1419 C CA . LEU A 1 191 ? 9.097 -8.872 -14.537 1.00 5.28 419 LEU A CA 1
ATOM 1420 C C . LEU A 1 191 ? 9.065 -10.193 -15.305 1.00 6.64 419 LEU A C 1
ATOM 1421 O O . LEU A 1 191 ? 9.397 -11.259 -14.742 1.00 8.01 419 LEU A O 1
ATOM 1426 N N . LEU A 1 192 ? 8.630 -10.158 -16.563 1.00 5.52 420 LEU A N 1
ATOM 1427 C CA . LEU A 1 192 ? 8.521 -11.383 -17.350 1.00 5.13 420 LEU A CA 1
ATOM 1428 C C . LEU A 1 192 ? 9.852 -11.822 -17.990 1.00 7.66 420 LEU A C 1
ATOM 1429 O O . LEU A 1 192 ? 9.830 -12.803 -18.730 1.00 8.21 420 LEU A O 1
ATOM 1434 N N . ARG A 1 193 ? 10.984 -11.236 -17.603 1.00 5.32 421 ARG A N 1
ATOM 1435 C CA . ARG A 1 193 ? 12.258 -11.941 -17.807 1.00 6.50 421 ARG A CA 1
ATOM 1436 C C . ARG A 1 193 ? 12.612 -12.839 -16.630 1.00 7.67 421 ARG A C 1
ATOM 1437 O O . ARG A 1 193 ? 13.634 -13.548 -16.688 1.00 7.80 421 ARG A O 1
ATOM 1445 N N . LEU A 1 194 ? 11.864 -12.753 -15.506 1.00 7.24 422 LEU A N 1
ATOM 1446 C CA . LEU A 1 194 ? 12.292 -13.536 -14.343 1.00 5.07 422 LEU A CA 1
ATOM 1447 C C . LEU A 1 194 ? 12.076 -15.041 -14.480 1.00 5.46 422 LEU A C 1
ATOM 1448 O O . LEU A 1 194 ? 12.919 -15.808 -13.947 1.00 4.90 422 LEU A O 1
ATOM 1453 N N . PRO A 1 195 ? 11.059 -15.537 -15.190 1.00 6.81 423 PRO A N 1
ATOM 1454 C CA . PRO A 1 195 ? 11.013 -17.003 -15.425 1.00 7.15 423 PRO A CA 1
ATOM 1455 C C . PRO A 1 195 ? 12.221 -17.508 -16.224 1.00 7.91 423 PRO A C 1
ATOM 1456 O O . PRO A 1 195 ? 12.807 -18.523 -15.844 1.00 6.27 423 PRO A O 1
ATOM 1460 N N . ALA A 1 196 ? 12.641 -16.788 -17.278 1.00 5.46 424 ALA A N 1
ATOM 1461 C CA . ALA A 1 196 ? 13.865 -17.148 -17.985 1.00 5.75 424 ALA A CA 1
ATOM 1462 C C . ALA A 1 196 ? 15.050 -17.143 -17.035 1.00 6.68 424 ALA A C 1
ATOM 1463 O O . ALA A 1 196 ? 15.891 -18.047 -17.069 1.00 6.52 424 ALA A O 1
ATOM 1465 N N . LEU A 1 197 ? 15.163 -16.099 -16.208 1.00 6.48 425 LEU A N 1
ATOM 1466 C CA . LEU A 1 197 ? 16.306 -16.047 -15.296 1.00 7.46 425 LEU A CA 1
ATOM 1467 C C . LEU A 1 197 ? 16.299 -17.261 -14.364 1.00 7.71 425 LEU A C 1
ATOM 1468 O O . LEU A 1 197 ? 17.358 -17.819 -14.057 1.00 8.04 425 LEU A O 1
ATOM 1473 N N . ARG A 1 198 ? 15.096 -17.675 -13.901 1.00 7.10 426 ARG A N 1
ATOM 1474 C CA . ARG A 1 198 ? 14.993 -18.818 -12.990 1.00 6.46 426 ARG A CA 1
ATOM 1475 C C . ARG A 1 198 ? 15.477 -20.101 -13.684 1.00 5.47 426 ARG A C 1
ATOM 1476 O O . ARG A 1 198 ? 16.284 -20.863 -13.120 1.00 7.46 426 ARG A O 1
ATOM 1484 N N A SER A 1 199 ? 15.010 -20.370 -14.900 0.35 6.19 427 SER A N 1
ATOM 1485 N N B SER A 1 199 ? 14.953 -20.371 -14.888 0.38 6.13 427 SER A N 1
ATOM 1486 N N C SER A 1 199 ? 14.993 -20.342 -14.900 0.27 6.17 427 SER A N 1
ATOM 1487 C CA A SER A 1 199 ? 15.443 -21.632 -15.507 0.35 6.94 427 SER A CA 1
ATOM 1488 C CA B SER A 1 199 ? 15.392 -21.533 -15.669 0.38 6.93 427 SER A CA 1
ATOM 1489 C CA C SER A 1 199 ? 15.365 -21.548 -15.634 0.27 6.98 427 SER A CA 1
ATOM 1490 C C A SER A 1 199 ? 16.898 -21.562 -15.977 0.35 7.59 427 SER A C 1
ATOM 1491 C C B SER A 1 199 ? 16.892 -21.505 -15.880 0.38 7.55 427 SER A C 1
ATOM 1492 C C C SER A 1 199 ? 16.851 -21.542 -15.993 0.27 7.52 427 SER A C 1
ATOM 1493 O O A SER A 1 199 ? 17.601 -22.588 -15.966 0.35 7.08 427 SER A O 1
ATOM 1494 O O B SER A 1 199 ? 17.596 -22.508 -15.694 0.38 7.20 427 SER A O 1
ATOM 1495 O O C SER A 1 199 ? 17.525 -22.582 -15.922 0.27 7.26 427 SER A O 1
ATOM 1502 N N . ILE A 1 200 ? 17.381 -20.380 -16.383 1.00 8.53 428 ILE A N 1
ATOM 1503 C CA . ILE A 1 200 ? 18.799 -20.278 -16.725 1.00 9.24 428 ILE A CA 1
ATOM 1504 C C . ILE A 1 200 ? 19.661 -20.489 -15.493 1.00 7.04 428 ILE A C 1
ATOM 1505 O O . ILE A 1 200 ? 20.689 -21.184 -15.541 1.00 7.30 428 ILE A O 1
ATOM 1510 N N . GLY A 1 201 ? 19.225 -19.960 -14.352 1.00 6.20 429 GLY A N 1
ATOM 1511 C CA . GLY A 1 201 ? 19.992 -20.140 -13.139 1.00 7.23 429 GLY A CA 1
ATOM 1512 C C . GLY A 1 201 ? 20.064 -21.612 -12.763 1.00 7.85 429 GLY A C 1
ATOM 1513 O O . GLY A 1 201 ? 21.114 -22.094 -12.356 1.00 8.53 429 GLY A O 1
ATOM 1514 N N . LEU A 1 202 ? 18.936 -22.337 -12.898 1.00 6.99 430 LEU A N 1
ATOM 1515 C CA . LEU A 1 202 ? 18.932 -23.752 -12.527 1.00 8.23 430 LEU A CA 1
ATOM 1516 C C . LEU A 1 202 ? 19.931 -24.518 -13.373 1.00 9.96 430 LEU A C 1
ATOM 1517 O O . LEU A 1 202 ? 20.666 -25.372 -12.863 1.00 9.04 430 LEU A O 1
ATOM 1522 N N . LYS A 1 203 ? 19.998 -24.191 -14.660 1.00 8.64 431 LYS A N 1
ATOM 1523 C CA . LYS A 1 203 ? 20.923 -24.912 -15.517 1.00 9.24 431 LYS A CA 1
ATOM 1524 C C . LYS A 1 203 ? 22.375 -24.523 -15.242 1.00 7.86 431 LYS A C 1
ATOM 1525 O O . LYS A 1 203 ? 23.251 -25.398 -15.226 1.00 8.15 431 LYS A O 1
ATOM 1531 N N . CYS A 1 204 ? 22.665 -23.221 -15.078 1.00 7.99 432 CYS A N 1
ATOM 1532 C CA . CYS A 1 204 ? 24.028 -22.841 -14.691 1.00 9.21 432 CYS A CA 1
ATOM 1533 C C . CYS A 1 204 ? 24.460 -23.542 -13.405 1.00 8.50 432 CYS A C 1
ATOM 1534 O O . CYS A 1 204 ? 25.616 -23.966 -13.293 1.00 10.03 432 CYS A O 1
ATOM 1537 N N . LEU A 1 205 ? 23.573 -23.590 -12.392 1.00 8.00 433 LEU A N 1
ATOM 1538 C CA . LEU A 1 205 ? 23.919 -24.280 -11.132 1.00 9.68 433 LEU A CA 1
ATOM 1539 C C . LEU A 1 205 ? 24.248 -25.749 -11.374 1.00 9.68 433 LEU A C 1
ATOM 1540 O O . LEU A 1 205 ? 25.180 -26.301 -10.745 1.00 12.75 433 LEU A O 1
ATOM 1545 N N A GLU A 1 206 ? 23.486 -26.425 -12.251 0.49 8.94 434 GLU A N 1
ATOM 1546 N N B GLU A 1 206 ? 23.475 -26.410 -12.243 0.51 8.92 434 GLU A N 1
ATOM 1547 C CA A GLU A 1 206 ? 23.813 -27.819 -12.550 0.49 10.38 434 GLU A CA 1
ATOM 1548 C CA B GLU A 1 206 ? 23.780 -27.791 -12.596 0.51 10.35 434 GLU A CA 1
ATOM 1549 C C A GLU A 1 206 ? 25.214 -27.927 -13.120 0.49 10.39 434 GLU A C 1
ATOM 1550 C C B GLU A 1 206 ? 25.201 -27.907 -13.110 0.51 10.37 434 GLU A C 1
ATOM 1551 O O A GLU A 1 206 ? 25.958 -28.860 -12.788 0.49 10.41 434 GLU A O 1
ATOM 1552 O O B GLU A 1 206 ? 25.943 -28.827 -12.737 0.51 10.36 434 GLU A O 1
ATOM 1563 N N . HIS A 1 207 ? 25.585 -26.995 -14.002 1.00 8.76 435 HIS A N 1
ATOM 1564 C CA . HIS A 1 207 ? 26.951 -27.032 -14.534 1.00 9.67 435 HIS A CA 1
ATOM 1565 C C . HIS A 1 207 ? 27.964 -26.845 -13.426 1.00 9.70 435 HIS A C 1
ATOM 1566 O O . HIS A 1 207 ? 28.984 -27.545 -13.369 1.00 10.12 435 HIS A O 1
ATOM 1573 N N . LEU A 1 208 ? 27.733 -25.848 -12.555 1.00 9.68 436 LEU A N 1
ATOM 1574 C CA . LEU A 1 208 ? 28.683 -25.638 -11.463 1.00 11.44 436 LEU A CA 1
ATOM 1575 C C . LEU A 1 208 ? 28.777 -26.849 -10.546 1.00 11.38 436 LEU A C 1
ATOM 1576 O O . LEU A 1 208 ? 29.881 -27.191 -10.090 1.00 10.99 436 LEU A O 1
ATOM 1581 N N . PHE A 1 209 ? 27.646 -27.500 -10.218 1.00 10.69 437 PHE A N 1
ATOM 1582 C CA . PHE A 1 209 ? 27.756 -28.708 -9.385 1.00 12.26 437 PHE A CA 1
ATOM 1583 C C . PHE A 1 209 ? 28.610 -29.773 -10.064 1.00 13.22 437 PHE A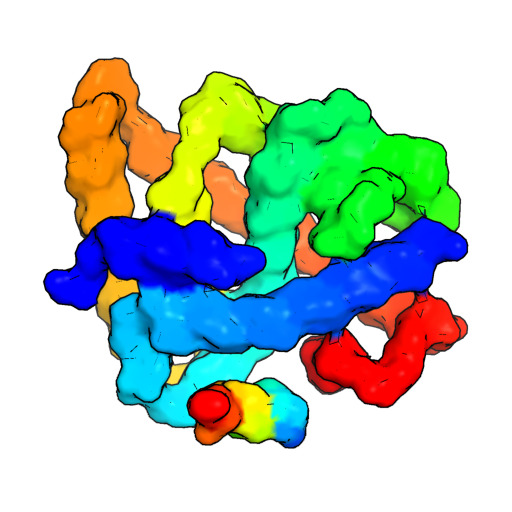 C 1
ATOM 1584 O O . PHE A 1 209 ? 29.372 -30.492 -9.399 1.00 13.64 437 PHE A O 1
ATOM 1592 N N . PHE A 1 210 ? 28.454 -29.908 -11.384 1.00 12.37 438 PHE A N 1
ATOM 1593 C CA . PHE A 1 210 ? 29.257 -30.867 -12.127 1.00 12.22 438 PHE A CA 1
ATOM 1594 C C . PHE A 1 210 ? 30.738 -30.491 -12.077 1.00 13.03 438 PHE A C 1
ATOM 1595 O O . PHE A 1 210 ? 31.585 -31.353 -11.840 1.00 12.95 438 PHE A O 1
ATOM 1603 N N . PHE A 1 211 ? 31.068 -29.203 -12.251 1.00 11.73 439 PHE A N 1
ATOM 1604 C CA . PHE A 1 211 ? 32.478 -28.812 -12.175 1.00 13.10 439 PHE A CA 1
ATOM 1605 C C . PHE A 1 211 ? 33.040 -29.151 -10.805 1.00 13.64 439 PHE A C 1
ATOM 1606 O O . PHE A 1 211 ? 34.192 -29.574 -10.677 1.00 16.64 439 PHE A O 1
ATOM 1614 N N . LYS A 1 212 ? 32.234 -28.974 -9.766 1.00 12.90 440 LYS A N 1
ATOM 1615 C CA . LYS A 1 212 ? 32.711 -29.338 -8.429 1.00 12.09 440 LYS A CA 1
ATOM 1616 C C . LYS A 1 212 ? 32.884 -30.849 -8.305 1.00 14.40 440 LYS A C 1
ATOM 1617 O O . LYS A 1 212 ? 33.885 -31.346 -7.747 1.00 16.58 440 LYS A O 1
ATOM 1623 N N . LEU A 1 213 ? 31.913 -31.605 -8.820 1.00 13.47 441 LEU A N 1
ATOM 1624 C CA . LEU A 1 213 ? 31.961 -33.058 -8.677 1.00 16.27 441 LEU A CA 1
ATOM 1625 C C . LEU A 1 213 ? 33.262 -33.611 -9.233 1.00 18.40 441 LEU A C 1
ATOM 1626 O O . LEU A 1 213 ? 33.893 -34.493 -8.612 1.00 18.31 441 LEU A O 1
ATOM 1631 N N . ILE A 1 214 ? 33.680 -33.119 -10.407 1.00 15.91 442 ILE A N 1
ATOM 1632 C CA . ILE A 1 214 ? 34.834 -33.706 -11.094 1.00 19.68 442 ILE A CA 1
ATOM 1633 C C . ILE A 1 214 ? 36.148 -33.058 -10.681 1.00 22.60 442 ILE A C 1
ATOM 1634 O O . ILE A 1 214 ? 37.224 -33.527 -11.099 1.00 21.23 442 ILE A O 1
ATOM 1639 N N . GLY A 1 215 ? 36.100 -32.039 -9.831 1.00 24.37 443 GLY A N 1
ATOM 1640 C CA . GLY A 1 215 ? 37.314 -31.464 -9.334 1.00 24.15 443 GLY A CA 1
ATOM 1641 C C . GLY A 1 215 ? 37.873 -30.354 -10.179 1.00 26.23 443 GLY A C 1
ATOM 1642 O O . GLY A 1 215 ? 39.061 -30.056 -10.050 1.00 25.24 443 GLY A O 1
ATOM 1643 N N . ASP A 1 216 ? 37.055 -29.713 -11.025 1.00 22.49 444 ASP A N 1
ATOM 1644 C CA . ASP A 1 216 ? 37.499 -28.586 -11.845 1.00 25.41 444 ASP A CA 1
ATOM 1645 C C . ASP A 1 216 ? 37.282 -27.217 -11.192 1.00 25.85 444 ASP A C 1
ATOM 1646 O O . ASP A 1 216 ? 37.677 -26.210 -11.788 1.00 27.42 444 ASP A O 1
ATOM 1651 N N . THR A 1 217 ? 36.656 -27.143 -9.977 1.00 24.74 445 THR A N 1
ATOM 1652 C CA . THR A 1 217 ? 36.508 -25.894 -9.211 1.00 22.99 445 THR A CA 1
ATOM 1653 C C . THR A 1 217 ? 37.778 -25.618 -8.402 1.00 23.20 445 THR A C 1
ATOM 1654 O O . THR A 1 217 ? 38.385 -26.543 -7.850 1.00 22.44 445 THR A O 1
ATOM 1658 N N . PRO A 1 218 ? 38.227 -24.362 -8.348 1.00 22.92 446 PRO A N 1
ATOM 1659 C CA . PRO A 1 218 ? 39.217 -23.994 -7.333 1.00 22.68 446 PRO A CA 1
ATOM 1660 C C . PRO A 1 218 ? 38.692 -24.394 -5.967 1.00 23.61 446 PRO A C 1
ATOM 1661 O O . PRO A 1 218 ? 37.493 -24.291 -5.694 1.00 22.24 446 PRO A O 1
ATOM 1665 N N . ILE A 1 219 ? 39.590 -24.861 -5.099 1.00 25.58 447 ILE A N 1
ATOM 1666 C CA . ILE A 1 219 ? 39.149 -25.309 -3.780 1.00 28.08 447 ILE A CA 1
ATOM 1667 C C . ILE A 1 219 ? 39.256 -24.160 -2.782 1.00 27.73 447 ILE A C 1
ATOM 1668 O O . ILE A 1 219 ? 39.943 -23.150 -3.017 1.00 21.13 447 ILE A O 1
ATOM 1673 N N . ASP A 1 220 ? 38.586 -24.347 -1.632 1.00 25.01 448 ASP A N 1
ATOM 1674 C CA . ASP A 1 220 ? 38.702 -23.473 -0.463 1.00 24.83 448 ASP A CA 1
ATOM 1675 C C . ASP A 1 220 ? 38.080 -22.116 -0.694 1.00 22.42 448 ASP A C 1
ATOM 1676 O O . ASP A 1 220 ? 38.485 -21.127 -0.071 1.00 22.17 448 ASP A O 1
ATOM 1681 N N . THR A 1 221 ? 37.060 -22.054 -1.535 1.00 18.01 449 THR A N 1
ATOM 1682 C CA . THR A 1 221 ? 36.515 -20.765 -1.919 1.00 18.75 449 THR A CA 1
ATOM 1683 C C . THR A 1 221 ? 35.130 -20.544 -1.325 1.00 18.36 449 THR A C 1
ATOM 1684 O O . THR A 1 221 ? 34.431 -21.469 -0.909 1.00 15.59 449 THR A O 1
ATOM 1688 N N . PHE A 1 222 ? 34.706 -19.288 -1.398 1.00 14.48 450 PHE A N 1
ATOM 1689 C CA . PHE A 1 222 ? 33.309 -18.945 -1.108 1.00 13.30 450 PHE A CA 1
ATOM 1690 C C . PHE A 1 222 ? 32.364 -19.652 -2.098 1.00 12.45 450 PHE A C 1
ATOM 1691 O O . PHE A 1 222 ? 31.316 -20.177 -1.705 1.00 12.56 450 PHE A O 1
ATOM 1699 N N . LEU A 1 223 ? 32.740 -19.739 -3.373 1.00 14.28 451 LEU A N 1
ATOM 1700 C CA . LEU A 1 223 ? 31.888 -20.498 -4.301 1.00 13.49 451 LEU A CA 1
ATOM 1701 C C . LEU A 1 223 ? 31.669 -21.933 -3.813 1.00 14.56 451 LEU A C 1
ATOM 1702 O O . LEU A 1 223 ? 30.544 -22.457 -3.862 1.00 12.78 451 LEU A O 1
ATOM 1707 N N . MET A 1 224 ? 32.720 -22.591 -3.326 1.00 13.90 452 MET A N 1
ATOM 1708 C CA . MET A 1 224 ? 32.527 -23.969 -2.868 1.00 15.09 452 MET A CA 1
ATOM 1709 C C . MET A 1 224 ? 31.551 -24.040 -1.711 1.00 15.39 452 MET A C 1
ATOM 1710 O O . MET A 1 224 ? 30.762 -24.982 -1.617 1.00 17.18 452 MET A O 1
ATOM 1715 N N . GLU A 1 225 ? 31.576 -23.047 -0.813 1.00 15.07 453 GLU A N 1
ATOM 1716 C CA . GLU A 1 225 ? 30.584 -23.042 0.261 1.00 15.54 453 GLU A CA 1
ATOM 1717 C C . GLU A 1 225 ? 29.178 -22.909 -0.316 1.00 14.59 453 GLU A C 1
ATOM 1718 O O . GLU A 1 225 ? 28.234 -23.568 0.138 1.00 15.55 453 GLU A O 1
ATOM 1724 N N . MET A 1 226 ? 29.013 -22.028 -1.295 1.00 13.09 454 MET A N 1
ATOM 1725 C CA . MET A 1 226 ? 27.676 -21.900 -1.873 1.00 13.09 454 MET A CA 1
ATOM 1726 C C . MET A 1 226 ? 27.239 -23.210 -2.516 1.00 16.56 454 MET A C 1
ATOM 1727 O O . MET A 1 226 ? 26.035 -23.501 -2.569 1.00 16.57 454 MET A O 1
ATOM 1732 N N A LEU A 1 227 ? 28.186 -24.001 -3.020 0.90 15.56 455 LEU A N 1
ATOM 1733 N N B LEU A 1 227 ? 28.186 -23.999 -3.026 0.10 16.85 455 LEU A N 1
ATOM 1734 C CA A LEU A 1 227 ? 27.823 -25.242 -3.686 0.90 18.38 455 LEU A CA 1
ATOM 1735 C CA B LEU A 1 227 ? 27.879 -25.261 -3.689 0.10 19.00 455 LEU A CA 1
ATOM 1736 C C A LEU A 1 227 ? 27.728 -26.418 -2.719 0.90 24.55 455 LEU A C 1
ATOM 1737 C C B LEU A 1 227 ? 27.809 -26.440 -2.729 0.10 24.47 455 LEU A C 1
ATOM 1738 O O A LEU A 1 227 ? 27.417 -27.529 -3.157 0.90 28.36 455 LEU A O 1
ATOM 1739 O O B LEU A 1 227 ? 27.615 -27.574 -3.178 0.10 27.02 455 LEU A O 1
ATOM 1748 N N . GLU A 1 228 ? 27.971 -26.206 -1.434 1.00 28.65 456 GLU A N 1
ATOM 1749 C CA . GLU A 1 228 ? 27.932 -27.276 -0.436 1.00 40.08 456 GLU A CA 1
ATOM 1750 C C . GLU A 1 228 ? 26.724 -27.128 0.474 1.00 43.74 456 GLU A C 1
ATOM 1751 O O . GLU A 1 228 ? 25.593 -27.067 0.001 1.00 45.32 456 GLU A O 1
ATOM 1757 N N . HIS B 2 1 ? 27.092 -21.829 7.814 1.00 23.16 472 HIS B N 1
ATOM 1758 C CA . HIS B 2 1 ? 27.692 -21.475 6.488 1.00 20.16 472 HIS B CA 1
ATOM 1759 C C . HIS B 2 1 ? 28.674 -20.366 6.777 1.00 17.15 472 HIS B C 1
ATOM 1760 O O . HIS B 2 1 ? 28.315 -19.160 6.746 1.00 15.59 472 HIS B O 1
ATOM 1767 N N . LYS B 2 2 ? 29.901 -20.766 7.130 1.00 26.34 473 LYS B N 1
ATOM 1768 C CA . LYS B 2 2 ? 30.720 -19.877 7.938 1.00 25.37 473 LYS B CA 1
ATOM 1769 C C . LYS B 2 2 ? 31.160 -18.645 7.169 1.00 21.67 473 LYS B C 1
ATOM 1770 O O . LYS B 2 2 ? 31.235 -17.567 7.757 1.00 18.63 473 LYS B O 1
ATOM 1776 N N . ILE B 2 3 ? 31.485 -18.770 5.871 1.00 16.09 474 ILE B N 1
ATOM 1777 C CA . ILE B 2 3 ? 31.969 -17.598 5.140 1.00 15.73 474 ILE B CA 1
ATOM 1778 C C . ILE B 2 3 ? 30.866 -16.550 5.010 1.00 14.94 474 ILE B C 1
ATOM 1779 O O . ILE B 2 3 ? 31.082 -15.348 5.268 1.00 14.62 474 ILE B O 1
ATOM 1784 N N . LEU B 2 4 ? 29.688 -16.977 4.534 1.00 13.52 475 LEU B N 1
ATOM 1785 C CA . LEU B 2 4 ? 28.599 -16.022 4.287 1.00 12.60 475 LEU B CA 1
ATOM 1786 C C . LEU B 2 4 ? 28.127 -15.385 5.592 1.00 13.76 475 LEU B C 1
ATOM 1787 O O . LEU B 2 4 ? 27.901 -14.171 5.670 1.00 12.79 475 LEU B O 1
ATOM 1792 N N A HIS B 2 5 ? 28.022 -16.186 6.647 0.70 14.91 476 HIS B N 1
ATOM 1793 N N B HIS B 2 5 ? 27.959 -16.199 6.634 0.30 15.29 476 HIS B N 1
ATOM 1794 C CA A HIS B 2 5 ? 27.557 -15.674 7.936 0.70 16.80 476 HIS B CA 1
ATOM 1795 C CA B HIS B 2 5 ? 27.597 -15.658 7.941 0.30 16.93 476 HIS B CA 1
ATOM 1796 C C A HIS B 2 5 ? 28.557 -14.677 8.528 0.70 17.86 476 HIS B C 1
ATOM 1797 C C B HIS B 2 5 ? 28.572 -14.574 8.361 0.30 17.84 476 HIS B C 1
ATOM 1798 O O A HIS B 2 5 ? 28.159 -13.714 9.192 0.70 19.77 476 HIS B O 1
ATOM 1799 O O B HIS B 2 5 ? 28.175 -13.478 8.769 0.30 19.09 476 HIS B O 1
ATOM 1812 N N . ARG B 2 6 ? 29.865 -14.880 8.291 1.00 17.27 477 AR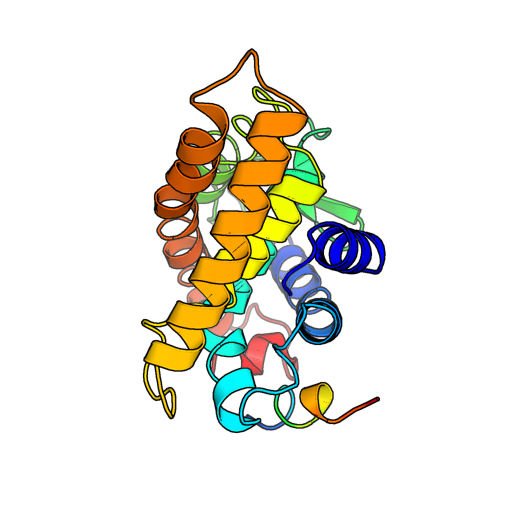G B N 1
ATOM 1813 C CA . ARG B 2 6 ? 30.864 -13.917 8.703 1.00 17.39 477 ARG B CA 1
ATOM 1814 C C . ARG B 2 6 ? 30.824 -12.643 7.845 1.00 17.56 477 ARG B C 1
ATOM 1815 O O . ARG B 2 6 ? 30.908 -11.518 8.364 1.00 18.00 477 ARG B O 1
ATOM 1823 N N . LEU B 2 7 ? 30.743 -12.797 6.520 1.00 15.64 478 LEU B N 1
ATOM 1824 C CA . LEU B 2 7 ? 30.772 -11.619 5.669 1.00 19.64 478 LEU B CA 1
ATOM 1825 C C . LEU B 2 7 ? 29.558 -10.735 5.919 1.00 18.35 478 LEU B C 1
ATOM 1826 O O . LEU B 2 7 ? 29.655 -9.516 5.835 1.00 18.09 478 LEU B O 1
ATOM 1831 N N . LEU B 2 8 ? 28.412 -11.321 6.254 1.00 14.51 479 LEU B N 1
ATOM 1832 C CA . LEU B 2 8 ? 27.229 -10.498 6.541 1.00 14.59 479 LEU B CA 1
ATOM 1833 C C . LEU B 2 8 ? 27.420 -9.636 7.792 1.00 17.97 479 LEU B C 1
ATOM 1834 O O . LEU B 2 8 ? 26.719 -8.639 7.970 1.00 18.11 479 LEU B O 1
ATOM 1839 N N . GLN B 2 9 ? 28.284 -10.047 8.702 1.00 17.36 480 GLN B N 1
ATOM 1840 C CA . GLN B 2 9 ? 28.505 -9.297 9.935 1.00 19.65 480 GLN B CA 1
ATOM 1841 C C . GLN B 2 9 ? 29.731 -8.386 9.873 1.00 24.59 480 GLN B C 1
ATOM 1842 O O . GLN B 2 9 ? 30.012 -7.666 10.847 1.00 25.56 480 GLN B O 1
ATOM 1848 N N . ASP B 2 10 ? 30.450 -8.399 8.756 1.00 28.34 481 ASP B N 1
ATOM 1849 C CA . ASP B 2 10 ? 31.728 -7.712 8.588 1.00 38.49 481 ASP B CA 1
ATOM 1850 C C . ASP B 2 10 ? 31.474 -6.325 8.004 1.00 50.15 481 ASP B C 1
ATOM 1851 O O . ASP B 2 10 ? 30.986 -6.212 6.876 1.00 49.45 481 ASP B O 1
ATOM 1856 N N . SER B 2 11 ? 31.817 -5.277 8.752 1.00 33.96 482 SER B N 1
ATOM 1857 C CA . SER B 2 11 ? 31.548 -3.907 8.273 1.00 41.22 482 SER B CA 1
ATOM 1858 C C . SER B 2 11 ? 32.812 -3.071 8.022 1.00 44.87 482 SER B C 1
ATOM 1859 O O . SER B 2 11 ? 33.837 -3.586 7.556 1.00 46.83 482 SER B O 1
#